Protein AF-A0A2E2TND0-F1 (afdb_monomer)

Radius of gyration: 64.37 Å; Cα contacts (8 Å, |Δi|>4): 98; chains: 1; bounding box: 121×44×186 Å

Secondary structure (DSSP, 8-state):
---SS----------------PPP-PPPP--------------S--SSHHHHHHHHHHHHHHHHHHHHHHHHHHHHHHHHHHHHHHHHHHHHHHHHHHHHHHHHHHHHHHHHHHHHHHHHHHHHHHHHHHHHHHHHHHHHHHHHHHHHHHHHHHHHHHHHHHHHHHHHHHHHHHHHHHHHHHHHHHH-TT---HHHHHHHHHHHHHHHHHHHHHHHHHHHHHHHHH--S-HHHHHHHHHHHHHHHHHHHHHHHHHHHHHHHHHHHHH----S--------------------------------

Nearest PDB structures (foldseek):
  8q72-assembly1_B  TM=3.247E-01  e=6.173E+00  Escherichia coli

Foldseek 3Di:
DPPDPDDDDDDDDDDDDDDDDDDDDDDDDDDDDDDDDDDDDDDDDPPPVVVVVVVVVVVVVVVVVCCVPVVVVVVVVVVVVVVVVVVVVVVVVVVVVVVVVVVVVVVVVVVVVVVVVVVVVVVVVVVVCVVVVVVVVVVVVVVVVLVVLVVLLVVVVVLLVVLVVLLVVLVVLLVVVVVVVVVCCVVPVPQDQVLLVVLSVLLVVLSVVLVVLSVVLVVLSVCLNPDPDDNVVSVVVSVVSSVSSVVSSVSSVVSNVVSVVSRVVSVPPPPPPDPDDDDDDPPPDDDDDDDDDPPPPDDDDDDD

pLDDT: mean 77.72, std 21.16, range [30.83, 98.62]

Mean predicted aligned error: 17.47 Å

Structure (mmCIF, N/CA/C/O backbone):
data_AF-A0A2E2TND0-F1
#
_entry.id   AF-A0A2E2TND0-F1
#
loop_
_atom_site.group_PDB
_atom_site.id
_atom_site.type_symbol
_atom_site.label_atom_id
_atom_site.label_alt_id
_atom_site.label_comp_id
_atom_site.label_asym_id
_atom_site.label_entity_id
_atom_site.label_seq_id
_atom_site.pdbx_PDB_ins_code
_atom_site.Cartn_x
_atom_site.Cartn_y
_atom_site.Cartn_z
_atom_site.occupancy
_atom_site.B_iso_or_equiv
_atom_site.auth_seq_id
_atom_site.auth_comp_id
_atom_site.auth_asym_id
_atom_site.auth_atom_id
_atom_site.pdbx_PDB_model_num
ATOM 1 N N . MET A 1 1 ? 6.166 17.138 -22.087 1.00 47.06 1 MET A N 1
ATOM 2 C CA . MET A 1 1 ? 6.611 17.988 -23.215 1.00 47.06 1 MET A CA 1
ATOM 3 C C . MET A 1 1 ? 8.136 18.110 -23.209 1.00 47.06 1 MET A C 1
ATOM 5 O O . MET A 1 1 ? 8.644 19.080 -22.670 1.00 47.06 1 MET A O 1
ATOM 9 N N . LEU A 1 2 ? 8.885 17.130 -23.740 1.00 47.75 2 LEU A N 1
ATOM 10 C CA . LEU A 1 2 ? 10.362 17.200 -23.699 1.00 47.75 2 LEU A CA 1
ATOM 11 C C . LEU A 1 2 ? 11.120 16.397 -24.777 1.00 47.75 2 LEU A C 1
ATOM 13 O O . LEU A 1 2 ? 12.314 16.191 -24.641 1.00 47.75 2 LEU A O 1
ATOM 17 N N . TYR A 1 3 ? 10.483 15.997 -25.886 1.00 46.59 3 TYR A N 1
ATOM 18 C CA . TYR A 1 3 ? 11.173 15.262 -26.966 1.00 46.59 3 TYR A CA 1
ATOM 19 C C . TYR A 1 3 ? 10.709 15.688 -28.366 1.00 46.59 3 TYR A C 1
ATOM 21 O O . TYR A 1 3 ? 10.159 14.898 -29.126 1.00 46.59 3 TYR A O 1
ATOM 29 N N . LYS A 1 4 ? 10.896 16.968 -28.715 1.00 47.31 4 LYS A N 1
ATOM 30 C CA . LYS A 1 4 ? 10.577 17.494 -30.062 1.00 47.31 4 LYS A CA 1
ATOM 31 C C . LYS A 1 4 ? 11.662 18.395 -30.680 1.00 47.31 4 LYS A C 1
ATOM 33 O O . LYS A 1 4 ? 11.361 19.187 -31.563 1.00 47.31 4 LYS A O 1
ATOM 38 N N . LYS A 1 5 ? 12.927 18.291 -30.248 1.00 49.16 5 LYS A N 1
ATOM 39 C CA . LYS A 1 5 ? 14.031 19.141 -30.754 1.00 49.16 5 LYS A CA 1
ATOM 40 C C . LYS A 1 5 ? 15.341 18.394 -31.062 1.00 49.16 5 LYS A C 1
ATOM 42 O O . LYS A 1 5 ? 16.411 18.908 -30.772 1.00 49.16 5 LYS A O 1
ATOM 47 N N . LEU A 1 6 ? 15.286 17.200 -31.657 1.00 43.56 6 LEU A N 1
ATOM 48 C CA . LEU A 1 6 ? 16.518 16.488 -32.044 1.00 43.56 6 LEU A CA 1
ATOM 49 C C . LEU A 1 6 ? 16.449 15.792 -33.411 1.00 43.56 6 LEU A C 1
ATOM 51 O O . LEU A 1 6 ? 16.960 14.693 -33.574 1.00 43.56 6 LEU A O 1
ATOM 55 N N . ILE A 1 7 ? 15.789 16.412 -34.393 1.00 47.88 7 ILE A N 1
ATOM 56 C CA . ILE A 1 7 ? 15.804 15.950 -35.790 1.00 47.88 7 ILE A CA 1
ATOM 57 C C . ILE A 1 7 ? 15.813 17.176 -36.703 1.00 47.88 7 ILE A C 1
ATOM 59 O O . ILE A 1 7 ? 14.809 17.494 -37.325 1.00 47.88 7 ILE A O 1
ATOM 63 N N . VAL A 1 8 ? 16.928 17.905 -36.743 1.00 43.00 8 VAL A N 1
ATOM 64 C CA . VAL A 1 8 ? 17.276 18.777 -37.874 1.00 43.00 8 VAL A CA 1
ATOM 65 C C . VAL A 1 8 ? 18.806 18.834 -37.961 1.00 43.00 8 VAL A C 1
ATOM 67 O O . VAL A 1 8 ? 19.462 19.094 -36.958 1.00 43.00 8 VAL A O 1
ATOM 70 N N . LEU A 1 9 ? 19.328 18.672 -39.182 1.00 37.41 9 LEU A N 1
ATOM 71 C CA . LEU A 1 9 ? 20.634 19.159 -39.660 1.00 37.41 9 LEU A CA 1
ATOM 72 C C . LEU A 1 9 ? 21.868 18.234 -39.563 1.00 37.41 9 LEU A C 1
ATOM 74 O O . LEU A 1 9 ? 22.892 18.581 -38.986 1.00 37.41 9 LEU A O 1
ATOM 78 N N . LEU A 1 10 ? 21.812 17.095 -40.263 1.00 40.03 10 LEU A N 1
ATOM 79 C CA . LEU A 1 10 ? 23.003 16.345 -40.697 1.00 40.03 10 LEU A CA 1
ATOM 80 C C . LEU A 1 10 ? 22.870 15.927 -42.176 1.00 40.03 10 LEU A C 1
ATOM 82 O O . LEU A 1 10 ? 22.803 14.749 -42.507 1.00 40.03 10 LEU A O 1
ATOM 86 N N . VAL A 1 11 ? 22.777 16.915 -43.075 1.00 42.94 11 VAL A N 1
ATOM 87 C CA . VAL A 1 11 ? 22.847 16.718 -44.537 1.00 42.94 11 VAL A CA 1
ATOM 88 C C . VAL A 1 11 ? 23.609 17.890 -45.158 1.00 42.94 11 VAL A C 1
ATOM 90 O O . VAL A 1 11 ? 23.028 18.925 -45.465 1.00 42.94 11 VAL A O 1
ATOM 93 N N . ALA A 1 12 ? 24.920 17.726 -45.319 1.00 40.56 12 ALA A N 1
ATOM 94 C CA . ALA A 1 12 ? 25.751 18.529 -46.216 1.00 40.56 12 ALA A CA 1
ATOM 95 C C . ALA A 1 12 ? 27.038 17.749 -46.541 1.00 40.56 12 ALA A C 1
ATOM 97 O O . ALA A 1 12 ? 28.107 18.036 -46.013 1.00 40.56 12 ALA A O 1
ATOM 98 N N . LEU A 1 13 ? 26.926 16.724 -47.390 1.00 39.91 13 LEU A N 1
ATOM 99 C CA . LEU A 1 13 ? 28.074 16.091 -48.044 1.00 39.91 13 LEU A CA 1
ATOM 100 C C . LEU A 1 13 ? 27.839 16.159 -49.556 1.00 39.91 13 LEU A C 1
ATOM 102 O O . LEU A 1 13 ? 27.332 15.223 -50.170 1.00 39.91 13 LEU A O 1
ATOM 106 N N . ALA A 1 14 ? 28.127 17.325 -50.132 1.00 41.03 14 ALA A N 1
ATOM 107 C CA . ALA A 1 14 ? 28.057 17.550 -51.566 1.00 41.03 14 ALA A CA 1
ATOM 108 C C . ALA A 1 14 ? 29.416 17.249 -52.211 1.00 41.03 14 ALA A C 1
ATOM 110 O O . ALA A 1 14 ? 30.435 17.852 -51.880 1.00 41.03 14 ALA A O 1
ATOM 111 N N . LEU A 1 15 ? 29.369 16.289 -53.133 1.00 46.50 15 LEU A N 1
ATOM 112 C CA . LEU A 1 15 ? 30.329 15.988 -54.188 1.00 46.50 15 LEU A CA 1
ATOM 113 C C . LEU A 1 15 ? 30.961 17.236 -54.829 1.00 46.50 15 LEU A C 1
ATOM 115 O O . LEU A 1 15 ? 30.241 18.069 -55.373 1.00 46.50 15 LEU A O 1
ATOM 119 N N . ALA A 1 16 ? 32.296 17.283 -54.892 1.00 36.47 16 ALA A N 1
ATOM 120 C CA . ALA A 1 16 ? 33.028 18.114 -55.851 1.00 36.47 16 ALA A CA 1
ATOM 121 C C . ALA A 1 16 ? 34.456 17.587 -56.105 1.00 36.47 16 ALA A C 1
ATOM 123 O O . ALA A 1 16 ? 35.400 17.970 -55.424 1.00 36.47 16 ALA A O 1
ATOM 124 N N . LEU A 1 17 ? 34.610 16.731 -57.117 1.00 40.91 17 LEU A N 1
ATOM 125 C CA . LEU A 1 17 ? 35.814 16.581 -57.954 1.00 40.91 17 LEU A CA 1
ATOM 126 C C . LEU A 1 17 ? 35.297 16.246 -59.366 1.00 40.91 17 LEU A C 1
ATOM 128 O O . LEU A 1 17 ? 34.382 15.422 -59.459 1.00 40.91 17 LEU A O 1
ATOM 132 N N . PRO A 1 18 ? 35.796 16.878 -60.449 1.00 46.75 18 PRO A N 1
ATOM 133 C CA . PRO A 1 18 ? 37.126 16.536 -60.968 1.00 46.75 18 PRO A CA 1
ATOM 134 C C . PRO A 1 18 ? 37.896 17.709 -61.618 1.00 46.75 18 PRO A C 1
ATOM 136 O O . PRO A 1 18 ? 37.318 18.689 -62.074 1.00 46.75 18 PRO A O 1
ATOM 139 N N . GLY A 1 19 ? 39.218 17.575 -61.740 1.00 40.38 19 GLY A N 1
ATOM 140 C CA . GLY A 1 19 ? 40.029 18.511 -62.523 1.00 40.38 19 GLY A CA 1
ATOM 141 C C . GLY A 1 19 ? 41.516 18.198 -62.446 1.00 40.38 19 GLY A C 1
ATOM 142 O O . GLY A 1 19 ? 42.234 18.803 -61.661 1.00 40.38 19 GLY A O 1
ATOM 143 N N . GLY A 1 20 ? 41.972 17.228 -63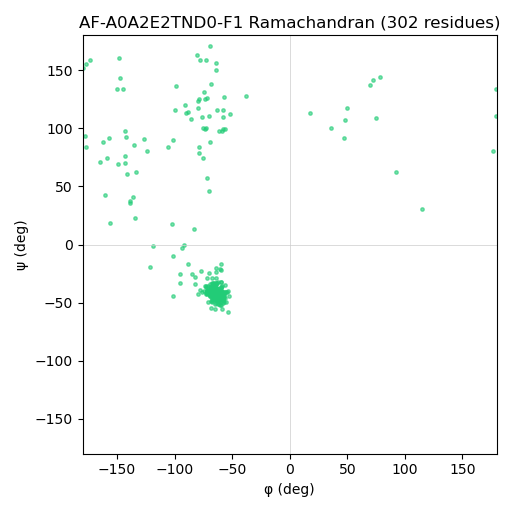.240 1.00 39.62 20 GLY A N 1
ATOM 144 C CA . GLY A 1 20 ? 43.395 17.011 -63.485 1.00 39.62 20 GLY A CA 1
ATOM 145 C C . GLY A 1 20 ? 43.904 18.004 -64.529 1.00 39.62 20 GLY A C 1
ATOM 146 O O . GLY A 1 20 ? 43.368 18.051 -65.634 1.00 39.62 20 GLY A O 1
ATOM 147 N N . ALA A 1 21 ? 44.931 18.776 -64.182 1.00 45.03 21 ALA A N 1
ATOM 148 C CA . ALA A 1 21 ? 45.724 19.556 -65.122 1.00 45.03 21 ALA A CA 1
ATOM 149 C C . ALA A 1 21 ? 47.022 18.787 -65.409 1.00 45.03 21 ALA A C 1
ATOM 151 O O . ALA A 1 21 ? 47.821 18.541 -64.508 1.00 45.03 21 ALA A O 1
ATOM 152 N N . PHE A 1 22 ? 47.184 18.370 -66.663 1.00 43.09 22 PHE A N 1
ATOM 153 C CA . PHE A 1 22 ? 48.436 17.876 -67.227 1.00 43.09 22 PHE A CA 1
ATOM 154 C C . PHE A 1 22 ? 49.289 19.103 -67.562 1.00 43.09 22 PHE A C 1
ATOM 156 O O . PHE A 1 22 ? 48.861 19.935 -68.361 1.00 43.09 22 PHE A O 1
ATOM 163 N N . ALA A 1 23 ? 50.448 19.231 -66.920 1.00 48.81 23 ALA A N 1
ATOM 164 C CA . ALA A 1 23 ? 51.444 20.245 -67.231 1.00 48.81 23 ALA A CA 1
ATOM 165 C C . ALA A 1 23 ? 52.539 19.637 -68.116 1.00 48.81 23 ALA A C 1
ATOM 167 O O . ALA A 1 23 ? 52.983 18.508 -67.914 1.00 48.81 23 ALA A O 1
ATOM 168 N N . GLU A 1 24 ? 52.880 20.426 -69.119 1.00 40.09 24 GLU A N 1
ATOM 169 C CA . GLU A 1 24 ? 53.790 20.249 -70.242 1.00 40.09 24 GLU A CA 1
ATOM 170 C C . GLU A 1 24 ? 55.251 20.334 -69.753 1.00 40.09 24 GLU A C 1
ATOM 172 O O . GLU A 1 24 ? 55.616 21.285 -69.065 1.00 40.09 24 GLU A O 1
ATOM 177 N N . GLU A 1 25 ? 56.076 19.318 -70.042 1.00 42.12 25 GLU A N 1
ATOM 178 C CA . GLU A 1 25 ? 57.526 19.346 -69.792 1.00 42.12 25 GLU A CA 1
ATOM 179 C C . GLU A 1 25 ? 58.245 19.937 -71.012 1.00 42.12 25 GLU A C 1
ATOM 181 O O . GLU A 1 25 ? 58.247 19.352 -72.099 1.00 42.12 25 GLU A O 1
ATOM 186 N N . ASP A 1 26 ? 58.850 21.106 -70.797 1.00 38.09 26 ASP A N 1
ATOM 187 C CA . ASP A 1 26 ? 59.661 21.858 -71.749 1.00 38.09 26 ASP A CA 1
ATOM 188 C C . ASP A 1 26 ? 60.992 21.166 -72.080 1.00 38.09 26 ASP A C 1
ATOM 190 O O . ASP A 1 26 ? 61.712 20.643 -71.224 1.00 38.09 26 ASP A O 1
ATOM 194 N N . GLY A 1 27 ? 61.318 21.219 -73.371 1.00 41.03 27 GLY A N 1
ATOM 195 C CA . GLY A 1 27 ? 62.532 20.696 -73.977 1.00 41.03 27 GLY A CA 1
ATOM 196 C C . GLY A 1 27 ? 63.775 21.569 -73.778 1.00 41.03 27 GLY A C 1
ATOM 197 O O . GLY A 1 27 ? 63.734 22.764 -73.506 1.00 41.03 27 GLY A O 1
ATOM 198 N N . THR A 1 28 ? 64.901 20.887 -73.939 1.00 34.53 28 THR A N 1
ATOM 199 C CA . THR A 1 28 ? 66.273 21.207 -73.548 1.00 34.53 28 THR A CA 1
ATOM 200 C C . THR A 1 28 ? 66.979 22.299 -74.370 1.00 34.53 28 THR A C 1
ATOM 202 O O . THR A 1 28 ? 66.664 22.598 -75.517 1.00 34.53 28 THR A O 1
ATOM 205 N N . THR A 1 29 ? 67.999 22.837 -73.709 1.00 31.89 29 THR A N 1
ATOM 206 C CA . THR A 1 29 ? 69.019 23.840 -74.020 1.00 31.89 29 THR A CA 1
ATOM 207 C C . THR A 1 29 ? 70.090 23.448 -75.062 1.00 31.89 29 THR A C 1
ATOM 209 O O . THR A 1 29 ? 70.309 22.273 -75.348 1.00 31.89 29 THR A O 1
ATOM 212 N N . THR A 1 30 ? 70.877 24.470 -75.459 1.00 31.52 30 THR A N 1
ATOM 213 C CA . THR A 1 30 ? 72.254 24.443 -76.029 1.00 31.52 30 THR A CA 1
ATOM 214 C C . THR A 1 30 ? 72.368 24.072 -77.522 1.00 31.52 30 THR A C 1
ATOM 216 O O . THR A 1 30 ? 71.640 23.220 -78.002 1.00 31.52 30 THR A O 1
ATOM 219 N N . ASN A 1 31 ? 73.263 24.600 -78.361 1.00 30.83 31 ASN A N 1
ATOM 220 C CA . ASN A 1 31 ? 74.274 25.661 -78.327 1.00 30.83 31 ASN A CA 1
ATOM 221 C C . ASN A 1 31 ? 74.872 25.726 -79.758 1.00 30.83 31 ASN A C 1
ATOM 223 O O . ASN A 1 31 ? 74.933 24.685 -80.407 1.00 30.83 31 ASN A O 1
ATOM 227 N N . THR A 1 32 ? 75.425 26.887 -80.149 1.00 31.17 32 THR A N 1
ATOM 228 C CA . THR A 1 32 ? 76.729 27.012 -80.862 1.00 31.17 32 THR A CA 1
ATOM 229 C C . THR A 1 32 ? 76.805 26.574 -82.348 1.00 31.17 32 THR A C 1
ATOM 231 O O . THR A 1 32 ? 76.266 25.547 -82.722 1.00 31.17 32 THR A O 1
ATOM 234 N N . THR A 1 33 ? 77.509 27.203 -83.301 1.00 31.17 33 THR A N 1
ATOM 235 C CA . THR A 1 33 ? 78.288 28.448 -83.443 1.00 31.17 33 THR A CA 1
ATOM 236 C C . THR A 1 33 ? 78.805 28.485 -84.904 1.00 31.17 33 THR A C 1
ATOM 238 O O . THR A 1 33 ? 79.004 27.437 -85.510 1.00 31.17 33 THR A O 1
ATOM 241 N N . GLU A 1 34 ? 79.011 29.702 -85.417 1.00 33.44 34 GLU A N 1
ATOM 242 C CA . GLU A 1 34 ? 80.022 30.148 -86.402 1.00 33.44 34 GLU A CA 1
ATOM 243 C C . GLU A 1 34 ? 80.054 29.776 -87.902 1.00 33.44 34 GLU A C 1
ATOM 245 O O . GLU A 1 34 ? 79.953 28.643 -88.358 1.00 33.44 34 GLU A O 1
ATOM 250 N N . ASP A 1 35 ? 80.354 30.868 -88.614 1.00 37.53 35 ASP A N 1
ATOM 251 C CA . ASP A 1 35 ? 81.391 31.097 -89.620 1.00 37.53 35 ASP A CA 1
ATOM 252 C C . ASP A 1 35 ? 81.305 30.555 -91.048 1.00 37.53 35 ASP A C 1
ATOM 254 O O . ASP A 1 35 ? 81.585 29.413 -91.398 1.00 37.53 35 ASP A O 1
ATOM 258 N N . LYS A 1 36 ? 81.090 31.552 -91.913 1.00 39.38 36 LYS A N 1
ATOM 259 C CA . LYS A 1 36 ? 81.529 31.649 -93.299 1.00 39.38 36 LYS A CA 1
ATOM 260 C C . LYS A 1 36 ? 83.044 31.888 -93.365 1.00 39.38 36 LYS A C 1
ATOM 262 O O . LYS A 1 36 ? 83.492 32.935 -92.904 1.00 39.38 36 LYS A O 1
ATOM 267 N N . LYS A 1 37 ? 83.775 31.050 -94.105 1.00 38.88 37 LYS A N 1
ATOM 268 C CA . LYS A 1 37 ? 84.982 31.437 -94.864 1.00 38.88 37 LYS A CA 1
ATOM 269 C C . LYS A 1 37 ? 85.127 30.610 -96.154 1.00 38.88 37 LYS A C 1
ATOM 271 O O . LYS A 1 37 ? 84.779 29.437 -96.160 1.00 38.88 37 LYS A O 1
ATOM 276 N N . GLU A 1 38 ? 85.608 31.303 -97.197 1.00 38.59 38 GLU A N 1
ATOM 277 C CA . GLU A 1 38 ? 86.475 30.875 -98.328 1.00 38.59 38 GLU A CA 1
ATOM 278 C C . GLU A 1 38 ? 86.097 29.599 -99.135 1.00 38.59 38 GLU A C 1
ATOM 280 O O . GLU A 1 38 ? 86.016 28.512 -98.584 1.00 38.59 38 GLU A O 1
ATOM 285 N N . VAL A 1 39 ? 85.790 29.590 -100.453 1.00 37.41 39 VAL A N 1
ATOM 286 C CA . VAL A 1 39 ? 86.416 30.215 -101.661 1.00 37.41 39 VAL A CA 1
ATOM 287 C C . VAL A 1 39 ? 87.931 29.946 -101.659 1.00 37.41 39 VAL A C 1
ATOM 289 O O . VAL A 1 39 ? 88.611 30.505 -100.825 1.00 37.41 39 VAL A O 1
ATOM 292 N N . GLU A 1 40 ? 88.590 29.101 -102.459 1.00 35.47 40 GLU A N 1
ATOM 293 C CA . GLU A 1 40 ? 88.517 28.794 -103.891 1.00 35.47 40 GLU A CA 1
ATOM 294 C C . GLU A 1 40 ? 89.587 27.705 -104.177 1.00 35.47 40 GLU A C 1
ATOM 296 O O . GLU A 1 40 ? 90.719 27.866 -103.735 1.00 35.47 40 GLU A O 1
ATOM 301 N N . HIS A 1 41 ? 89.281 26.624 -104.912 1.00 36.19 41 HIS A N 1
ATOM 302 C CA . HIS A 1 41 ? 90.159 26.065 -105.967 1.00 36.19 41 HIS A CA 1
ATOM 303 C C . HIS A 1 41 ? 89.499 24.864 -106.675 1.00 36.19 41 HIS A C 1
ATOM 305 O O . HIS A 1 41 ? 89.717 23.689 -106.379 1.00 36.19 41 HIS A O 1
ATOM 311 N N . ARG A 1 42 ? 88.671 25.206 -107.665 1.00 36.41 42 ARG A N 1
ATOM 312 C CA . ARG A 1 42 ? 88.460 24.454 -108.914 1.00 36.41 42 ARG A CA 1
ATOM 313 C C . ARG A 1 42 ? 89.798 24.458 -109.693 1.00 36.41 42 ARG A C 1
ATOM 315 O O . ARG A 1 42 ? 90.588 25.378 -109.523 1.00 36.41 42 ARG A O 1
ATOM 322 N N . ASP A 1 43 ? 90.205 23.492 -110.509 1.00 43.84 43 ASP A N 1
ATOM 323 C CA . ASP A 1 43 ? 89.504 22.765 -111.564 1.00 43.84 43 ASP A CA 1
ATOM 324 C C . ASP A 1 43 ? 90.422 21.632 -112.085 1.00 43.84 43 ASP A C 1
ATOM 326 O O . ASP A 1 43 ? 91.643 21.761 -112.009 1.00 43.84 43 ASP A O 1
ATOM 330 N N . LYS A 1 44 ? 89.830 20.600 -112.722 1.00 43.00 44 LYS A N 1
ATOM 331 C CA . LYS A 1 44 ? 90.443 19.527 -113.570 1.00 43.00 44 LYS A CA 1
ATOM 332 C C . LYS A 1 44 ? 90.392 18.059 -113.086 1.00 43.00 44 LYS A C 1
ATOM 334 O O . LYS A 1 44 ? 91.224 17.258 -113.499 1.00 43.00 44 LYS A O 1
ATOM 339 N N . LYS A 1 45 ? 89.366 17.632 -112.335 1.00 45.09 4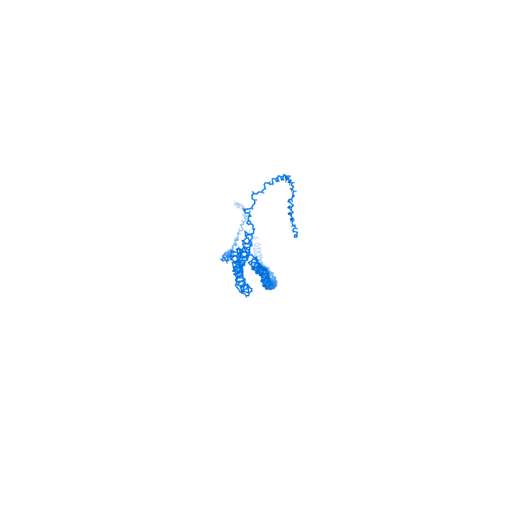5 LYS A N 1
ATOM 340 C CA . LYS A 1 45 ? 89.032 16.186 -112.169 1.00 45.09 45 LYS A CA 1
ATOM 341 C C . LYS A 1 45 ? 87.521 15.878 -112.216 1.00 45.09 45 LYS A C 1
ATOM 343 O O . LYS A 1 45 ? 87.020 15.011 -111.513 1.00 45.09 45 LYS A O 1
ATOM 348 N N . LEU A 1 46 ? 86.777 16.602 -113.056 1.00 45.78 46 LEU A N 1
ATOM 349 C CA . LEU A 1 46 ? 85.308 16.693 -112.995 1.00 45.78 46 LEU A CA 1
ATOM 350 C C . LEU A 1 46 ? 84.532 15.847 -114.029 1.00 45.78 46 LEU A C 1
ATOM 352 O O . LEU A 1 46 ? 83.360 16.123 -114.254 1.00 45.78 46 LEU A O 1
ATOM 356 N N . LYS A 1 47 ? 85.138 14.833 -114.667 1.00 48.97 47 LYS A N 1
ATOM 357 C CA . LYS A 1 47 ? 84.417 13.994 -115.656 1.00 48.97 47 LYS A CA 1
ATOM 358 C C . LYS A 1 47 ? 84.349 12.491 -115.351 1.00 48.97 47 LYS A C 1
ATOM 360 O O . LYS A 1 47 ? 83.381 11.872 -115.769 1.00 48.97 47 LYS A O 1
ATOM 365 N N . ASP A 1 48 ? 85.223 11.951 -114.496 1.00 46.91 48 ASP A N 1
ATOM 366 C CA . ASP A 1 48 ? 85.174 10.520 -114.119 1.00 46.91 48 ASP A CA 1
ATOM 367 C C . ASP A 1 48 ? 84.535 10.247 -112.738 1.00 46.91 48 ASP A C 1
ATOM 369 O O . ASP A 1 48 ? 84.207 9.109 -112.414 1.00 46.91 48 ASP A O 1
ATOM 373 N N . VAL A 1 49 ? 84.270 11.286 -111.932 1.00 48.81 49 VAL A N 1
ATOM 374 C CA . VAL A 1 49 ? 83.563 11.177 -110.632 1.00 48.81 49 VAL A CA 1
ATOM 375 C C . VAL A 1 49 ? 82.031 11.208 -110.802 1.00 48.81 49 VAL A C 1
ATOM 377 O O . VAL A 1 49 ? 81.304 10.590 -110.029 1.00 48.81 49 VAL A O 1
ATOM 380 N N . GLN A 1 50 ? 81.526 11.823 -111.880 1.00 49.16 50 GLN A N 1
ATOM 381 C CA . GLN A 1 50 ? 80.085 11.979 -112.130 1.00 49.16 50 GLN A CA 1
ATOM 382 C C . GLN A 1 50 ? 79.366 10.663 -112.485 1.00 49.16 50 GLN A C 1
ATOM 384 O O . GLN A 1 50 ? 78.168 10.537 -112.235 1.00 49.16 50 GLN A O 1
ATOM 389 N N . LEU A 1 51 ? 80.076 9.657 -113.013 1.00 52.56 51 LEU A N 1
ATOM 390 C CA . LEU A 1 51 ? 79.477 8.352 -113.326 1.00 52.56 51 LEU A CA 1
ATOM 391 C C . LEU A 1 51 ? 79.386 7.431 -112.092 1.00 52.56 51 LEU A C 1
ATOM 393 O O . LEU A 1 51 ? 78.418 6.684 -111.948 1.00 52.56 51 LEU A O 1
ATOM 397 N N . ILE A 1 52 ? 80.358 7.525 -111.175 1.00 54.19 52 ILE A N 1
ATOM 398 C CA . ILE A 1 52 ? 80.356 6.791 -109.897 1.00 54.19 52 ILE A CA 1
ATOM 399 C C . ILE A 1 52 ? 79.309 7.385 -108.941 1.00 54.19 52 ILE A C 1
ATOM 401 O O . ILE A 1 52 ? 78.622 6.641 -108.237 1.00 54.19 52 ILE A O 1
ATOM 405 N N . ASP A 1 53 ? 79.119 8.706 -108.960 1.00 54.44 53 ASP A N 1
ATOM 406 C CA . ASP A 1 53 ? 78.113 9.375 -108.132 1.00 54.44 53 ASP A CA 1
ATOM 407 C C . ASP A 1 53 ? 76.679 9.102 -108.597 1.00 54.44 53 ASP A C 1
ATOM 409 O O . ASP A 1 53 ? 75.809 8.888 -107.760 1.00 54.44 53 ASP A O 1
ATOM 413 N N . ALA A 1 54 ? 76.408 8.983 -109.901 1.00 56.62 54 ALA A N 1
ATOM 414 C CA . ALA A 1 54 ? 75.069 8.631 -110.387 1.00 56.62 54 ALA A CA 1
ATOM 415 C C . ALA A 1 54 ? 74.633 7.208 -109.971 1.00 56.62 54 ALA A C 1
ATOM 417 O O . ALA A 1 54 ? 73.475 6.990 -109.606 1.00 56.62 54 ALA A O 1
ATOM 418 N N . GLN A 1 55 ? 75.556 6.237 -109.961 1.00 60.47 55 GLN A N 1
ATOM 419 C CA . GLN A 1 55 ? 75.276 4.874 -109.483 1.00 60.47 55 GLN A CA 1
ATOM 420 C C . GLN A 1 55 ? 75.135 4.806 -107.954 1.00 60.47 55 GLN A C 1
ATOM 422 O O . GLN A 1 55 ? 74.267 4.092 -107.443 1.00 60.47 55 GLN A O 1
ATOM 427 N N . LYS A 1 56 ? 75.923 5.592 -107.208 1.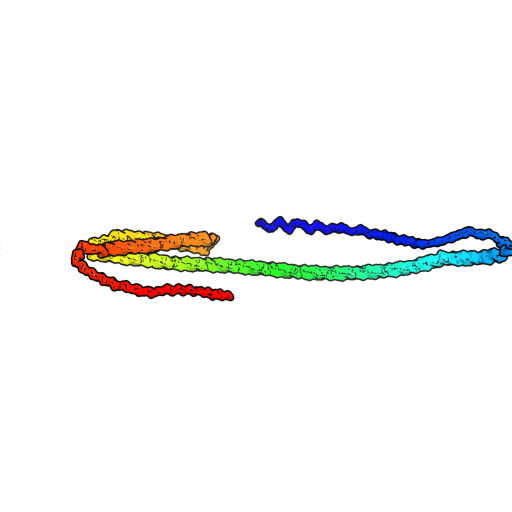00 62.00 56 LYS A N 1
ATOM 428 C CA . LYS A 1 56 ? 75.757 5.742 -105.753 1.00 62.00 56 LYS A CA 1
ATOM 429 C C . LYS A 1 56 ? 74.446 6.439 -105.390 1.00 62.00 56 LYS A C 1
ATOM 431 O O . LYS A 1 56 ? 73.768 5.991 -104.476 1.00 62.00 56 LYS A O 1
ATOM 436 N N . ILE A 1 57 ? 74.037 7.471 -106.125 1.00 61.44 57 ILE A N 1
ATOM 437 C CA . ILE A 1 57 ? 72.770 8.180 -105.890 1.00 61.44 57 ILE A CA 1
ATOM 438 C C . ILE A 1 57 ? 71.578 7.262 -106.172 1.00 61.44 57 ILE A C 1
ATOM 440 O O . ILE A 1 57 ? 70.637 7.243 -105.386 1.00 61.44 57 ILE A O 1
ATOM 444 N N . LYS A 1 58 ? 71.629 6.441 -107.229 1.00 65.50 58 LYS A N 1
ATOM 445 C CA . LYS A 1 58 ? 70.545 5.500 -107.545 1.00 65.50 58 LYS A CA 1
ATOM 446 C C . LYS A 1 58 ? 70.437 4.363 -106.521 1.00 65.50 58 LYS A C 1
ATOM 448 O O . LYS A 1 58 ? 69.351 4.085 -106.033 1.00 65.50 58 LYS A O 1
ATOM 453 N N . THR A 1 59 ? 71.564 3.785 -106.098 1.00 68.75 59 THR A N 1
ATOM 454 C CA . THR A 1 59 ? 71.583 2.769 -105.025 1.00 68.75 59 THR A CA 1
ATOM 455 C C . THR A 1 59 ? 71.214 3.341 -103.652 1.00 68.75 59 THR A C 1
ATOM 457 O O . THR A 1 59 ? 70.638 2.630 -102.832 1.00 68.75 59 THR A O 1
ATOM 460 N N . LEU A 1 60 ? 71.479 4.626 -103.395 1.00 65.56 60 LEU A N 1
ATOM 461 C CA . LEU A 1 60 ? 70.985 5.340 -102.214 1.00 65.56 60 LEU A CA 1
ATOM 462 C C . LEU A 1 60 ? 69.490 5.662 -102.307 1.00 65.56 60 LEU A C 1
ATOM 464 O O . LEU A 1 60 ? 68.819 5.586 -101.285 1.00 65.56 60 LEU A O 1
ATOM 468 N N . GLN A 1 61 ? 68.959 5.972 -103.492 1.00 66.38 61 GLN A N 1
ATOM 469 C CA . GLN A 1 61 ? 67.525 6.186 -103.714 1.00 66.38 61 GLN A CA 1
ATOM 470 C C . GLN A 1 61 ? 66.721 4.891 -103.596 1.00 66.38 61 GLN A C 1
ATOM 472 O O . GLN A 1 61 ? 65.652 4.912 -102.994 1.00 66.38 61 GLN A O 1
ATOM 477 N N . ASP A 1 62 ? 67.239 3.770 -104.098 1.00 69.94 62 ASP A N 1
ATOM 478 C CA . ASP A 1 62 ? 66.594 2.461 -103.956 1.00 69.94 62 ASP A CA 1
ATOM 479 C C . ASP A 1 62 ? 66.677 1.971 -102.503 1.00 69.94 62 ASP A C 1
ATOM 481 O O . ASP A 1 62 ? 65.667 1.563 -101.939 1.00 69.94 62 ASP A O 1
ATOM 485 N N . ARG A 1 63 ? 67.819 2.155 -101.820 1.00 67.44 63 ARG A N 1
ATOM 486 C CA . ARG A 1 63 ? 67.914 1.928 -100.364 1.00 67.44 63 ARG A CA 1
ATOM 487 C C . ARG A 1 63 ? 67.036 2.878 -99.557 1.00 67.44 63 ARG A C 1
ATOM 489 O O . ARG A 1 63 ? 66.542 2.473 -98.511 1.00 67.44 63 ARG A O 1
ATOM 496 N N . GLN A 1 64 ? 66.845 4.122 -99.997 1.00 67.25 64 GLN A N 1
ATOM 497 C CA . GLN A 1 64 ? 65.907 5.047 -99.363 1.00 67.25 64 GLN A CA 1
ATOM 498 C C . GLN A 1 64 ? 64.469 4.608 -99.595 1.00 67.25 64 GLN A C 1
ATOM 500 O O . GLN A 1 64 ? 63.709 4.640 -98.643 1.00 67.25 64 GLN A O 1
ATOM 505 N N . LYS A 1 65 ? 64.088 4.182 -100.804 1.00 67.00 65 LYS A N 1
ATOM 506 C CA . LYS A 1 65 ? 62.735 3.693 -101.099 1.00 67.00 65 LYS A CA 1
ATOM 507 C C . LYS A 1 65 ? 62.416 2.404 -100.356 1.00 67.00 65 LYS A C 1
ATOM 509 O O . LYS A 1 65 ? 61.360 2.352 -99.739 1.00 67.00 65 LYS A O 1
ATOM 514 N N . ASP A 1 66 ? 63.334 1.441 -100.317 1.00 66.81 66 ASP A N 1
ATOM 515 C CA . ASP A 1 66 ? 63.177 0.239 -99.496 1.00 66.81 66 ASP A CA 1
ATOM 516 C C . ASP A 1 66 ? 63.123 0.613 -98.016 1.00 66.81 66 ASP A C 1
ATOM 518 O O . ASP A 1 66 ? 62.175 0.250 -97.335 1.00 66.81 66 ASP A O 1
ATOM 522 N N . ALA A 1 67 ? 64.035 1.450 -97.511 1.00 64.56 67 ALA A N 1
ATOM 523 C CA . ALA A 1 67 ? 63.971 1.909 -96.122 1.00 64.56 67 ALA A CA 1
ATOM 524 C C . ALA A 1 67 ? 62.724 2.760 -95.806 1.00 64.56 67 ALA A C 1
ATOM 526 O O . ALA A 1 67 ? 62.335 2.842 -94.644 1.00 64.56 67 ALA A O 1
ATOM 527 N N . LEU A 1 68 ? 62.106 3.403 -96.799 1.00 63.16 68 LEU A N 1
ATOM 528 C CA . LEU A 1 68 ? 60.867 4.176 -96.672 1.00 63.16 68 LEU A CA 1
ATOM 529 C C . LEU A 1 68 ? 59.614 3.316 -96.871 1.00 63.16 68 LEU A C 1
ATOM 531 O O . LEU A 1 68 ? 58.541 3.761 -96.484 1.00 63.16 68 LEU A O 1
ATOM 535 N N . GLN A 1 69 ? 59.712 2.115 -97.442 1.00 67.88 69 GLN A N 1
ATOM 536 C CA . GLN A 1 69 ? 58.579 1.196 -97.599 1.00 67.88 69 GLN A CA 1
ATOM 537 C C . GLN A 1 69 ? 58.581 0.085 -96.548 1.00 67.88 69 GLN A C 1
ATOM 539 O O . GLN A 1 69 ? 57.547 -0.151 -95.926 1.00 67.88 69 GLN A O 1
ATOM 544 N N . THR A 1 70 ? 59.728 -0.536 -96.274 1.00 71.88 70 THR A N 1
ATOM 545 C CA . THR A 1 70 ? 59.832 -1.669 -95.345 1.00 71.88 70 THR A CA 1
ATOM 546 C C . THR A 1 70 ? 59.842 -1.221 -93.886 1.00 71.88 70 THR A C 1
ATOM 548 O O . THR A 1 70 ? 59.096 -1.771 -93.080 1.00 71.88 70 THR A O 1
ATOM 551 N N . LYS A 1 71 ? 60.567 -0.147 -93.530 1.00 74.12 71 LYS A N 1
ATOM 552 C CA . LYS A 1 71 ? 60.604 0.331 -92.131 1.00 74.12 71 LYS A CA 1
ATOM 553 C C . LYS A 1 71 ? 59.241 0.804 -91.612 1.00 74.12 71 LYS A C 1
ATOM 555 O O . LYS A 1 71 ? 58.963 0.585 -90.435 1.00 74.12 71 LYS A O 1
ATOM 560 N N . PRO A 1 72 ? 58.375 1.465 -92.407 1.00 78.44 72 PRO A N 1
ATOM 561 C CA . PRO A 1 72 ? 57.030 1.794 -91.941 1.00 78.44 72 PRO A CA 1
ATOM 562 C C . PRO A 1 72 ? 56.103 0.585 -91.833 1.00 78.44 72 PRO A C 1
ATOM 564 O O . PRO A 1 72 ? 55.209 0.616 -90.992 1.00 78.44 72 PRO A O 1
ATOM 567 N N . GLN A 1 73 ? 56.295 -0.458 -92.648 1.00 78.88 73 GLN A N 1
ATOM 568 C CA . GLN A 1 73 ? 55.524 -1.701 -92.540 1.00 78.88 73 GLN A CA 1
ATOM 569 C C . GLN A 1 73 ? 55.921 -2.488 -91.288 1.00 78.88 73 GLN A C 1
ATOM 571 O O . GLN A 1 73 ? 55.058 -2.760 -90.462 1.00 78.88 73 GLN A O 1
ATOM 576 N N . GLU A 1 74 ? 57.217 -2.706 -91.055 1.00 80.38 74 GLU A N 1
ATOM 577 C CA . GLU A 1 74 ? 57.715 -3.380 -89.847 1.00 80.38 74 GLU A CA 1
ATOM 578 C C . GLU A 1 74 ? 57.291 -2.648 -88.564 1.00 80.38 74 GLU A C 1
ATOM 580 O O . GLU A 1 74 ? 56.822 -3.270 -87.614 1.00 80.38 74 GLU A O 1
ATOM 585 N N . LYS A 1 75 ? 57.352 -1.307 -88.555 1.00 82.19 75 LYS A N 1
ATOM 586 C CA . LYS A 1 75 ? 56.862 -0.502 -87.424 1.00 82.19 75 LYS A CA 1
ATOM 587 C C . LYS A 1 75 ? 55.352 -0.602 -87.223 1.00 82.19 75 LYS A C 1
ATOM 589 O O . LYS A 1 75 ? 54.895 -0.493 -86.089 1.00 82.19 75 LYS A O 1
ATOM 594 N N . ARG A 1 76 ? 54.565 -0.766 -88.292 1.00 80.81 76 ARG A N 1
ATOM 595 C CA . ARG A 1 76 ? 53.111 -0.974 -88.192 1.00 80.81 76 ARG A CA 1
ATOM 596 C C . ARG A 1 76 ? 52.793 -2.357 -87.646 1.00 80.81 76 ARG A C 1
ATOM 598 O O . ARG A 1 76 ? 51.913 -2.455 -86.802 1.00 80.81 76 ARG A O 1
ATOM 605 N N . ASP A 1 77 ? 53.524 -3.381 -88.065 1.00 86.56 77 ASP A N 1
ATOM 606 C CA . ASP A 1 77 ? 53.323 -4.751 -87.591 1.00 86.56 77 ASP A CA 1
ATOM 607 C C . ASP A 1 77 ? 53.753 -4.903 -86.128 1.00 86.56 77 ASP A C 1
ATOM 609 O O . ASP A 1 77 ? 53.014 -5.464 -85.321 1.00 86.56 77 ASP A O 1
ATOM 613 N N . GLU A 1 78 ? 54.884 -4.309 -85.740 1.00 85.88 78 GLU A N 1
ATOM 614 C CA . GLU A 1 78 ? 55.321 -4.243 -84.342 1.00 85.88 78 GLU A CA 1
ATOM 615 C C . GLU A 1 78 ? 54.328 -3.448 -83.479 1.00 85.88 78 GLU A C 1
ATOM 617 O O . GLU A 1 78 ? 53.972 -3.864 -82.374 1.00 85.88 78 GLU A O 1
ATOM 622 N N . PHE A 1 79 ? 53.818 -2.325 -83.996 1.00 87.88 79 PHE A N 1
ATOM 623 C CA . PHE A 1 79 ? 52.799 -1.534 -83.312 1.00 87.88 79 PHE A CA 1
ATOM 624 C C . PHE A 1 79 ? 51.475 -2.292 -83.169 1.00 87.88 79 PHE A C 1
ATOM 626 O O . PHE A 1 79 ? 50.884 -2.269 -82.091 1.00 87.88 79 PHE A O 1
ATOM 633 N N . ASN A 1 80 ? 51.022 -2.987 -84.213 1.00 89.31 80 ASN A N 1
ATOM 634 C CA . ASN A 1 80 ? 49.804 -3.795 -84.188 1.00 89.31 80 ASN A CA 1
ATOM 635 C C . ASN A 1 80 ? 49.940 -4.956 -83.206 1.00 89.31 80 ASN A C 1
ATOM 637 O O . ASN A 1 80 ? 49.053 -5.145 -82.378 1.00 89.31 80 ASN A O 1
ATOM 641 N N . LYS A 1 81 ? 51.080 -5.654 -83.209 1.00 91.62 81 LYS A N 1
ATOM 642 C CA . LYS A 1 81 ? 51.378 -6.710 -82.238 1.00 91.62 81 LYS A CA 1
ATOM 643 C C . LYS A 1 81 ? 51.360 -6.174 -80.804 1.00 91.62 81 LYS A C 1
ATOM 645 O O . LYS A 1 81 ? 50.703 -6.742 -79.937 1.00 91.62 81 LYS A O 1
ATOM 650 N N . LYS A 1 82 ? 51.986 -5.019 -80.560 1.00 89.62 82 LYS A N 1
ATOM 651 C CA . LYS A 1 82 ? 51.959 -4.344 -79.251 1.00 89.62 82 LYS A CA 1
ATOM 652 C C . LYS A 1 82 ? 50.553 -3.885 -78.856 1.00 89.62 82 LYS A C 1
ATOM 654 O O . LYS A 1 82 ? 50.217 -3.867 -77.673 1.00 89.62 82 LYS A O 1
ATOM 659 N N . LEU A 1 83 ? 49.730 -3.480 -79.822 1.00 91.38 83 LEU A N 1
ATOM 660 C CA . LEU A 1 83 ? 48.341 -3.094 -79.591 1.00 91.38 83 LEU A CA 1
ATOM 661 C C . LEU A 1 83 ? 47.476 -4.313 -79.249 1.00 91.38 83 LEU A C 1
ATOM 663 O O . LEU A 1 83 ? 46.641 -4.215 -78.354 1.00 91.38 83 LEU A O 1
ATOM 667 N N . GLU A 1 84 ? 47.679 -5.447 -79.918 1.00 91.62 84 GLU A N 1
ATOM 668 C CA . GLU A 1 84 ? 47.002 -6.714 -79.622 1.00 91.62 84 GLU A CA 1
ATOM 669 C C . GLU A 1 84 ? 47.393 -7.259 -78.249 1.00 91.62 84 GLU A C 1
ATOM 671 O O . GLU A 1 84 ? 46.508 -7.576 -77.456 1.00 91.62 84 GLU A O 1
ATOM 676 N N . GLU A 1 85 ? 48.685 -7.263 -77.914 1.00 91.50 85 GLU A N 1
ATOM 677 C CA . GLU A 1 85 ? 49.171 -7.628 -76.577 1.00 91.50 85 GLU A CA 1
ATOM 678 C C . GLU A 1 85 ? 48.554 -6.721 -75.501 1.00 91.50 85 GLU A C 1
ATOM 680 O O . GLU A 1 85 ? 48.015 -7.206 -74.508 1.00 91.50 85 GLU A O 1
ATOM 685 N N . ARG A 1 86 ? 48.508 -5.401 -75.736 1.00 90.94 86 ARG A N 1
ATOM 686 C CA . ARG A 1 86 ? 47.845 -4.453 -74.823 1.00 90.94 86 ARG A CA 1
ATOM 687 C C . ARG A 1 86 ? 46.341 -4.680 -74.706 1.00 90.94 86 ARG A C 1
ATOM 689 O O . ARG A 1 86 ? 45.802 -4.520 -73.613 1.00 90.94 86 ARG A O 1
ATOM 696 N N . LYS A 1 87 ? 45.651 -5.013 -75.799 1.00 90.62 87 LYS A N 1
ATOM 697 C CA . LYS A 1 87 ? 44.215 -5.331 -75.774 1.00 90.62 87 LYS A CA 1
ATOM 698 C C . LYS A 1 87 ? 43.959 -6.597 -74.966 1.00 90.62 87 LYS A C 1
ATOM 700 O O . LYS A 1 87 ? 43.045 -6.598 -74.149 1.00 90.62 87 LYS A O 1
ATOM 705 N N . LEU A 1 88 ? 44.782 -7.625 -75.148 1.00 91.81 88 LEU A N 1
ATOM 706 C CA . LEU A 1 88 ? 44.667 -8.898 -74.443 1.00 91.81 88 LEU A CA 1
ATOM 707 C C . LEU A 1 88 ? 44.972 -8.737 -72.946 1.00 91.81 88 LEU A C 1
ATOM 709 O O . LEU A 1 88 ? 44.216 -9.231 -72.112 1.00 91.81 88 LEU A O 1
ATOM 713 N N . ASP A 1 89 ? 45.999 -7.965 -72.590 1.00 92.38 89 ASP A N 1
ATOM 714 C CA . ASP A 1 89 ? 46.292 -7.610 -71.196 1.00 92.38 89 ASP A CA 1
ATOM 715 C C . ASP A 1 89 ? 45.189 -6.751 -70.573 1.00 92.38 89 ASP A C 1
ATOM 717 O O . ASP A 1 89 ? 44.819 -6.946 -69.415 1.00 92.38 89 ASP A O 1
ATOM 721 N N . SER A 1 90 ? 44.639 -5.798 -71.330 1.00 92.44 90 SER A N 1
ATOM 722 C CA . SER A 1 90 ? 43.518 -4.980 -70.868 1.00 92.44 90 SER A CA 1
ATOM 723 C C . SER A 1 90 ? 42.255 -5.814 -70.672 1.00 92.44 90 SER A C 1
ATOM 725 O O . SER A 1 90 ? 41.511 -5.553 -69.730 1.00 92.44 90 SER A O 1
ATOM 727 N N . GLN A 1 91 ? 42.010 -6.803 -71.533 1.00 93.31 91 GLN A N 1
ATOM 728 C CA . GLN A 1 91 ? 40.875 -7.712 -71.416 1.00 93.31 91 GLN A CA 1
ATOM 729 C C . GLN A 1 91 ? 41.026 -8.607 -70.185 1.00 93.31 91 GLN A C 1
ATOM 731 O O . GLN A 1 91 ? 40.130 -8.625 -69.349 1.00 93.31 91 GLN A O 1
ATOM 736 N N . LYS A 1 92 ? 42.197 -9.229 -69.991 1.00 93.75 92 LYS A N 1
ATOM 737 C CA . LYS A 1 92 ? 42.499 -10.015 -68.784 1.00 93.75 92 LYS A CA 1
ATOM 738 C C . LYS A 1 92 ? 42.324 -9.199 -67.505 1.00 93.75 92 LYS A C 1
ATOM 740 O O . LYS A 1 92 ? 41.666 -9.648 -66.575 1.00 93.75 92 LYS A O 1
ATOM 745 N N . LYS A 1 93 ? 42.843 -7.967 -67.472 1.00 93.06 93 LYS A N 1
ATOM 746 C CA . LYS A 1 93 ? 42.664 -7.064 -66.323 1.00 93.06 93 LYS A CA 1
ATOM 747 C C . LYS A 1 93 ? 41.202 -6.683 -66.097 1.00 93.06 93 LYS A C 1
ATOM 749 O O . LYS A 1 93 ? 40.793 -6.546 -64.948 1.00 93.06 93 LYS A O 1
ATOM 754 N N . ALA A 1 94 ? 40.424 -6.491 -67.162 1.00 92.19 94 ALA A N 1
ATOM 755 C CA . ALA A 1 94 ? 38.998 -6.199 -67.054 1.00 92.19 94 ALA A CA 1
ATOM 756 C C . ALA A 1 94 ? 38.213 -7.401 -66.508 1.00 92.19 94 ALA A C 1
ATOM 758 O O . ALA A 1 94 ? 37.340 -7.212 -65.662 1.00 92.19 94 ALA A O 1
ATOM 759 N N . ASP A 1 95 ? 38.549 -8.616 -66.938 1.00 93.75 95 ASP A N 1
ATOM 760 C CA . ASP A 1 95 ? 37.910 -9.847 -66.472 1.00 93.75 95 ASP A CA 1
ATOM 761 C C . ASP A 1 95 ? 38.276 -10.147 -65.009 1.00 93.75 95 ASP A C 1
ATOM 763 O O . ASP A 1 95 ? 37.382 -10.348 -64.191 1.00 93.75 95 ASP A O 1
ATOM 767 N N . GLU A 1 96 ? 39.551 -10.018 -64.623 1.00 93.75 96 GLU A N 1
ATOM 768 C CA . GLU A 1 96 ? 39.975 -10.119 -63.216 1.00 93.75 96 GLU A CA 1
ATOM 769 C C . GLU A 1 96 ? 39.316 -9.052 -62.325 1.00 93.75 96 GLU A C 1
ATOM 771 O O . GLU A 1 96 ? 38.981 -9.307 -61.166 1.00 93.75 96 GLU A O 1
ATOM 776 N N . ALA A 1 97 ? 39.145 -7.828 -62.836 1.00 93.44 97 ALA A N 1
ATOM 777 C CA . ALA A 1 97 ? 38.464 -6.763 -62.106 1.00 93.44 97 ALA A CA 1
ATOM 778 C C . ALA A 1 97 ? 36.967 -7.057 -61.938 1.00 93.44 97 ALA A C 1
ATOM 780 O O . ALA A 1 97 ? 36.413 -6.761 -60.879 1.00 93.44 97 ALA A O 1
ATOM 781 N N . ARG A 1 98 ? 36.321 -7.657 -62.947 1.00 94.06 98 ARG A N 1
ATOM 782 C CA . ARG A 1 98 ? 34.919 -8.095 -62.879 1.00 94.06 98 ARG A CA 1
ATOM 783 C C . ARG A 1 98 ? 34.730 -9.231 -61.885 1.00 94.06 98 ARG A C 1
ATOM 785 O O . ARG A 1 98 ? 33.823 -9.140 -61.067 1.00 94.06 98 ARG A O 1
ATOM 792 N N . GLU A 1 99 ? 35.601 -10.233 -61.902 1.00 94.06 99 GLU A N 1
ATOM 793 C CA . GLU A 1 99 ? 35.559 -11.354 -60.957 1.00 94.06 99 GLU A CA 1
ATOM 794 C C . GLU A 1 99 ? 35.741 -10.862 -59.512 1.00 94.06 99 GLU A C 1
ATOM 796 O O . GLU A 1 99 ? 34.925 -11.151 -58.640 1.00 94.06 99 GLU A O 1
ATOM 801 N N . LYS A 1 100 ? 36.732 -9.992 -59.266 1.00 94.00 100 LYS A N 1
ATOM 802 C CA . LYS A 1 100 ? 36.926 -9.357 -57.949 1.00 94.00 100 LYS A CA 1
ATOM 803 C C . LYS A 1 100 ? 35.749 -8.474 -57.538 1.00 94.00 100 LYS A C 1
ATOM 805 O O . LYS A 1 100 ? 35.483 -8.338 -56.346 1.00 94.00 100 LYS A O 1
ATOM 810 N N . ALA A 1 101 ? 35.077 -7.823 -58.487 1.00 93.12 101 ALA A N 1
ATOM 811 C CA . ALA A 1 101 ? 33.884 -7.035 -58.198 1.00 93.12 101 ALA A CA 1
ATOM 812 C C . ALA A 1 101 ? 32.697 -7.935 -57.822 1.00 93.12 101 ALA A C 1
ATOM 814 O O . ALA A 1 101 ? 32.007 -7.620 -56.859 1.00 93.12 101 ALA A O 1
ATOM 815 N N . GLN A 1 102 ? 32.500 -9.057 -58.519 1.00 94.25 102 GLN A N 1
ATOM 816 C CA . GLN A 1 102 ? 31.456 -10.039 -58.210 1.00 94.25 102 GLN A CA 1
ATOM 817 C C . GLN A 1 102 ? 31.669 -10.682 -56.835 1.00 94.25 102 GLN A C 1
ATOM 819 O O . GLN A 1 102 ? 30.761 -10.632 -56.013 1.00 94.25 102 GLN A O 1
ATOM 824 N N . ASP A 1 103 ? 32.885 -11.144 -56.528 1.00 93.62 103 ASP A N 1
ATOM 825 C CA . ASP A 1 103 ? 33.236 -11.703 -55.210 1.00 93.62 103 ASP A CA 1
ATOM 826 C C . ASP A 1 103 ? 33.018 -10.686 -54.072 1.00 93.62 103 ASP A C 1
ATOM 828 O O . ASP A 1 103 ? 32.576 -11.024 -52.974 1.00 93.62 103 ASP A O 1
ATOM 832 N N . ARG A 1 104 ? 33.282 -9.397 -54.327 1.00 93.62 104 ARG A N 1
ATOM 833 C CA . ARG A 1 104 ? 32.997 -8.330 -53.355 1.00 93.62 104 ARG A CA 1
ATOM 834 C C . ARG A 1 104 ? 31.505 -8.086 -53.160 1.00 93.62 104 ARG A C 1
ATOM 836 O O . ARG A 1 104 ? 31.125 -7.762 -52.038 1.00 93.62 104 ARG A O 1
ATOM 843 N N . ILE A 1 105 ? 30.700 -8.186 -54.218 1.00 93.06 105 ILE A N 1
ATOM 844 C CA . ILE A 1 105 ? 29.242 -8.031 -54.145 1.00 93.06 105 ILE A CA 1
ATOM 845 C C . ILE A 1 105 ? 28.647 -9.201 -53.361 1.00 93.06 105 ILE A C 1
ATOM 847 O O . ILE A 1 105 ? 27.959 -8.958 -52.378 1.00 93.06 105 ILE A O 1
ATOM 851 N N . GLU A 1 106 ? 29.011 -10.439 -53.696 1.00 94.50 106 GLU A N 1
ATOM 852 C CA . GLU A 1 106 ? 28.534 -11.642 -53.003 1.00 94.50 106 GLU A CA 1
ATOM 853 C C . GLU A 1 106 ? 28.881 -11.604 -51.506 1.00 94.50 106 GLU A C 1
ATOM 855 O O . GLU A 1 106 ? 28.001 -11.704 -50.654 1.00 94.50 106 GLU A O 1
ATOM 860 N N . LYS A 1 107 ? 30.136 -11.288 -51.155 1.00 93.81 107 LYS A N 1
ATOM 861 C CA . LYS A 1 107 ? 30.546 -11.113 -49.748 1.00 93.81 107 LYS A CA 1
ATOM 862 C C . LYS A 1 107 ? 29.858 -9.944 -49.048 1.00 93.81 107 LYS A C 1
ATOM 864 O O . LYS A 1 107 ? 29.767 -9.938 -47.818 1.00 93.81 107 LYS A O 1
ATOM 869 N N . ALA A 1 108 ? 29.471 -8.900 -49.779 1.00 93.19 108 ALA A N 1
ATOM 870 C CA . ALA A 1 108 ? 28.731 -7.780 -49.207 1.00 93.19 108 ALA A CA 1
ATOM 871 C C . ALA A 1 108 ? 27.275 -8.170 -48.932 1.00 93.19 108 ALA A C 1
ATOM 873 O O . ALA A 1 108 ? 26.763 -7.810 -47.872 1.00 93.19 108 ALA A O 1
ATOM 874 N N . ASP A 1 109 ? 26.654 -8.937 -49.828 1.00 94.25 109 ASP A N 1
ATOM 875 C CA . ASP A 1 109 ? 25.293 -9.448 -49.678 1.00 94.25 109 ASP A CA 1
ATOM 876 C C . ASP A 1 109 ? 25.209 -10.470 -48.535 1.00 94.25 109 ASP A C 1
ATOM 878 O O . ASP A 1 109 ? 24.406 -10.285 -47.624 1.00 94.25 109 ASP A O 1
ATOM 882 N N . GLU A 1 110 ? 26.134 -11.432 -48.451 1.00 93.94 110 GLU A N 1
ATOM 883 C CA . GLU A 1 110 ? 26.212 -12.373 -47.319 1.00 93.94 110 GLU A CA 1
ATOM 884 C C . GLU A 1 110 ? 26.364 -11.653 -45.970 1.00 93.94 110 GLU A C 1
ATOM 886 O O . GLU A 1 110 ? 25.720 -11.992 -44.974 1.00 93.94 110 GLU A O 1
ATOM 891 N N . LYS A 1 111 ? 27.215 -10.618 -45.915 1.00 93.38 111 LYS A N 1
ATOM 892 C CA . LYS A 1 111 ? 27.374 -9.801 -44.703 1.00 93.38 111 LYS A CA 1
ATOM 893 C C . LYS A 1 111 ? 26.109 -9.022 -44.384 1.00 93.38 111 LYS A C 1
ATOM 895 O O . LYS A 1 111 ? 25.793 -8.857 -43.208 1.00 93.38 111 LYS A O 1
ATOM 900 N N . ARG A 1 112 ? 25.420 -8.506 -45.401 1.00 93.88 112 ARG A N 1
ATOM 901 C CA . ARG A 1 112 ? 24.178 -7.757 -45.231 1.00 93.88 112 ARG A CA 1
ATOM 902 C C . ARG A 1 112 ? 23.084 -8.654 -44.665 1.00 93.88 112 ARG A C 1
ATOM 904 O O . ARG A 1 112 ? 22.436 -8.237 -43.706 1.00 93.88 112 ARG A O 1
ATOM 911 N N . ASP A 1 113 ? 22.938 -9.864 -45.189 1.00 94.75 113 ASP A N 1
ATOM 912 C CA . ASP A 1 113 ? 21.955 -10.837 -44.716 1.00 94.75 113 ASP A CA 1
ATOM 913 C C . ASP A 1 113 ? 22.281 -11.291 -43.289 1.00 94.75 113 ASP A C 1
ATOM 915 O O . ASP A 1 113 ? 21.446 -11.167 -42.398 1.00 94.75 113 ASP A O 1
ATOM 919 N N . ALA A 1 114 ? 23.543 -11.622 -42.995 1.00 93.56 114 ALA A N 1
ATOM 920 C CA . ALA A 1 114 ? 23.957 -11.974 -41.635 1.00 93.56 114 ALA A CA 1
ATOM 921 C C . ALA A 1 114 ? 23.779 -10.825 -40.619 1.00 93.56 114 ALA A C 1
ATOM 923 O O . ALA A 1 114 ? 23.552 -11.063 -39.429 1.00 93.56 114 ALA A O 1
ATOM 924 N N . ILE A 1 115 ? 23.924 -9.564 -41.047 1.00 93.00 115 ILE A N 1
ATOM 925 C CA . ILE A 1 115 ? 23.628 -8.396 -40.204 1.00 93.00 115 ILE A CA 1
ATOM 926 C C . ILE A 1 115 ? 22.120 -8.269 -39.991 1.00 93.00 115 ILE A C 1
ATOM 928 O O . ILE A 1 115 ? 21.703 -7.980 -38.870 1.00 93.00 115 ILE A O 1
ATOM 932 N N . LYS A 1 116 ? 21.315 -8.480 -41.035 1.00 94.88 116 LYS A N 1
ATOM 933 C CA . LYS A 1 116 ? 19.856 -8.412 -40.962 1.00 94.88 116 LYS A CA 1
ATOM 934 C C . LYS A 1 116 ? 19.305 -9.464 -39.998 1.00 94.88 116 LYS A C 1
ATOM 936 O O . LYS A 1 116 ? 18.600 -9.082 -39.070 1.00 94.88 116 LYS A O 1
ATOM 941 N N . ASP A 1 117 ? 19.742 -10.713 -40.114 1.00 94.69 117 ASP A N 1
ATOM 942 C CA . ASP A 1 117 ? 19.329 -11.802 -39.220 1.00 94.69 117 ASP A CA 1
ATOM 943 C C . ASP A 1 117 ? 19.698 -11.498 -37.761 1.00 94.69 117 ASP A C 1
ATOM 945 O O . ASP A 1 117 ? 18.882 -11.623 -36.850 1.00 94.69 117 ASP A O 1
ATOM 949 N N . LYS A 1 118 ? 20.914 -10.986 -37.515 1.00 93.25 118 LYS A N 1
ATOM 950 C CA . LYS A 1 118 ? 21.338 -10.570 -36.165 1.00 93.25 118 LYS A CA 1
ATOM 951 C C . LYS A 1 118 ? 20.517 -9.408 -35.611 1.00 93.25 118 LYS A C 1
ATOM 953 O O . LYS A 1 118 ? 20.369 -9.303 -34.391 1.00 93.25 118 LYS A O 1
ATOM 958 N N . LEU A 1 119 ? 20.066 -8.493 -36.467 1.00 92.38 119 LEU A N 1
ATOM 959 C CA . LEU A 1 119 ? 19.221 -7.373 -36.063 1.00 92.38 119 LEU A CA 1
ATOM 960 C C . LEU A 1 119 ? 17.804 -7.845 -35.736 1.00 92.38 119 LEU A C 1
ATOM 962 O O . LEU A 1 119 ? 17.286 -7.421 -34.705 1.00 92.38 119 LEU A O 1
ATOM 966 N N . GLU A 1 120 ? 17.230 -8.739 -36.542 1.00 94.00 120 GLU A N 1
ATOM 967 C CA . GLU A 1 120 ? 15.921 -9.358 -36.296 1.00 94.00 120 GLU A CA 1
ATOM 968 C C . GLU A 1 120 ? 15.939 -10.164 -34.987 1.00 94.00 120 GLU A C 1
ATOM 970 O O . GLU A 1 120 ? 15.192 -9.843 -34.064 1.00 94.00 120 GLU A O 1
ATOM 975 N N . ASP A 1 121 ? 16.915 -11.060 -34.804 1.00 93.44 121 ASP A N 1
ATOM 976 C CA . ASP A 1 121 ? 17.116 -11.815 -33.557 1.00 93.44 121 ASP A CA 1
ATOM 977 C C . ASP A 1 121 ? 17.252 -10.908 -32.326 1.00 93.44 121 ASP A C 1
ATOM 979 O O . ASP A 1 121 ? 16.787 -11.215 -31.221 1.00 93.44 121 ASP A O 1
ATOM 983 N N . ARG A 1 122 ? 17.974 -9.792 -32.478 1.00 92.31 122 ARG A N 1
ATOM 984 C CA . ARG A 1 122 ? 18.167 -8.832 -31.390 1.00 92.31 122 ARG A CA 1
ATOM 985 C C . ARG A 1 122 ? 16.878 -8.077 -31.099 1.00 92.31 122 ARG A C 1
ATOM 987 O O . ARG A 1 122 ? 16.598 -7.821 -29.928 1.00 92.31 122 ARG A O 1
ATOM 994 N N . GLN A 1 123 ? 16.123 -7.710 -32.128 1.00 91.19 123 GLN A N 1
ATOM 995 C CA . GLN A 1 123 ? 14.843 -7.031 -31.994 1.00 91.19 123 GLN A CA 1
ATOM 996 C C . GLN A 1 123 ? 13.822 -7.930 -31.294 1.00 91.19 123 GLN A C 1
ATOM 998 O O . GLN A 1 123 ? 13.181 -7.469 -30.348 1.00 91.19 123 GLN A O 1
ATOM 1003 N N . ASP A 1 124 ? 13.753 -9.208 -31.662 1.00 93.00 124 ASP A N 1
ATOM 1004 C CA . ASP A 1 124 ? 12.865 -10.186 -31.033 1.00 93.00 124 ASP A CA 1
ATOM 1005 C C . ASP A 1 124 ? 13.244 -10.423 -29.570 1.00 93.00 124 ASP A C 1
ATOM 1007 O O . ASP A 1 124 ? 12.413 -10.261 -28.678 1.00 93.00 124 ASP A O 1
ATOM 1011 N N . LYS A 1 125 ? 14.534 -10.618 -29.266 1.00 91.75 125 LYS A N 1
ATOM 1012 C CA . LYS A 1 125 ? 15.003 -10.731 -27.870 1.00 91.75 125 LYS A CA 1
ATOM 1013 C C . LYS A 1 125 ? 14.705 -9.485 -27.035 1.00 91.75 125 LYS A C 1
ATOM 1015 O O . LYS A 1 125 ? 14.442 -9.598 -25.837 1.00 91.75 125 LYS A O 1
ATOM 1020 N N . ILE A 1 126 ? 14.786 -8.287 -27.621 1.00 89.44 126 ILE A N 1
ATOM 1021 C CA . ILE A 1 126 ? 14.421 -7.041 -26.930 1.00 89.44 126 ILE A CA 1
ATOM 1022 C C . ILE A 1 126 ? 12.911 -6.993 -26.694 1.00 89.44 126 ILE A C 1
ATOM 1024 O O . ILE A 1 126 ? 12.490 -6.625 -25.597 1.00 89.44 126 ILE A O 1
ATOM 1028 N N . ARG A 1 127 ? 12.105 -7.382 -27.686 1.00 91.50 127 ARG A N 1
ATOM 1029 C CA . ARG A 1 127 ? 10.644 -7.423 -27.586 1.00 91.50 127 ARG A CA 1
ATOM 1030 C C . ARG A 1 127 ? 10.185 -8.404 -26.507 1.00 91.50 127 ARG A C 1
ATOM 1032 O O . ARG A 1 127 ? 9.395 -8.007 -25.655 1.00 91.50 127 ARG A O 1
ATOM 1039 N N . ASP A 1 128 ? 10.749 -9.607 -26.479 1.00 90.88 128 ASP A N 1
ATOM 1040 C CA . ASP A 1 128 ? 10.434 -10.646 -25.493 1.00 90.88 128 ASP A CA 1
ATOM 1041 C C . ASP A 1 128 ? 10.868 -10.255 -24.079 1.00 90.88 128 ASP A C 1
ATOM 1043 O O . ASP A 1 128 ? 10.158 -10.471 -23.095 1.00 90.88 128 ASP A O 1
ATOM 1047 N N . ARG A 1 129 ? 12.034 -9.615 -23.939 1.00 87.12 129 ARG A N 1
ATOM 1048 C CA . ARG A 1 129 ? 12.454 -9.061 -22.644 1.00 87.12 129 ARG A CA 1
ATOM 1049 C C . ARG A 1 129 ? 11.539 -7.927 -22.200 1.00 87.12 129 ARG A C 1
ATOM 1051 O O . ARG A 1 129 ? 11.255 -7.818 -21.011 1.00 87.12 129 ARG A O 1
ATOM 1058 N N . ALA A 1 130 ? 11.087 -7.083 -23.125 1.00 85.38 130 ALA A N 1
ATOM 1059 C CA . ALA A 1 130 ? 10.197 -5.977 -22.809 1.00 85.38 130 ALA A CA 1
ATOM 1060 C C . ALA A 1 130 ? 8.804 -6.461 -22.379 1.00 85.38 130 ALA A C 1
ATOM 1062 O O . ALA A 1 130 ? 8.278 -5.913 -21.413 1.00 85.38 130 ALA A O 1
ATOM 1063 N N . SER A 1 131 ? 8.227 -7.476 -23.036 1.00 87.00 131 SER A N 1
ATOM 1064 C CA . SER A 1 131 ? 6.948 -8.073 -22.619 1.00 87.00 131 SER A CA 1
ATOM 1065 C C . SER A 1 131 ? 7.079 -8.755 -21.260 1.00 87.00 131 SER A C 1
ATOM 1067 O O . SER A 1 131 ? 6.448 -8.321 -20.305 1.00 87.00 131 SER A O 1
ATOM 1069 N N . THR A 1 132 ? 8.016 -9.694 -21.111 1.00 88.44 132 THR A N 1
ATOM 1070 C CA . THR A 1 132 ? 8.210 -10.421 -19.841 1.00 88.44 132 THR A CA 1
ATOM 1071 C C . THR A 1 132 ? 8.542 -9.504 -18.661 1.00 88.44 132 THR A C 1
ATOM 1073 O O . THR A 1 132 ? 8.163 -9.785 -17.524 1.00 88.44 132 THR A O 1
ATOM 1076 N N . THR A 1 133 ? 9.246 -8.392 -18.896 1.00 85.38 133 THR A N 1
ATOM 1077 C CA . THR A 1 133 ? 9.513 -7.394 -17.850 1.00 85.38 133 THR A CA 1
ATOM 1078 C C . THR A 1 133 ? 8.259 -6.600 -17.495 1.00 85.38 133 THR A C 1
ATOM 1080 O O . THR A 1 133 ? 8.048 -6.341 -16.313 1.00 85.38 133 THR A O 1
ATOM 1083 N N . ARG A 1 134 ? 7.424 -6.224 -18.474 1.00 86.06 134 ARG A N 1
ATOM 1084 C CA . ARG A 1 134 ? 6.145 -5.542 -18.215 1.00 86.06 134 ARG A CA 1
ATOM 1085 C C . ARG A 1 134 ? 5.206 -6.434 -17.413 1.00 86.06 134 ARG A C 1
ATOM 1087 O O . ARG A 1 134 ? 4.768 -5.993 -16.357 1.00 86.06 134 ARG A O 1
ATOM 1094 N N . ASP A 1 135 ? 5.035 -7.685 -17.827 1.00 87.94 135 ASP A N 1
ATOM 1095 C CA . ASP A 1 135 ? 4.155 -8.646 -17.153 1.00 87.94 135 ASP A CA 1
ATOM 1096 C C . ASP A 1 135 ? 4.601 -8.870 -15.698 1.00 87.94 135 ASP A C 1
ATOM 1098 O O . ASP A 1 135 ? 3.806 -8.804 -14.765 1.00 87.94 135 ASP A O 1
ATOM 1102 N N . ARG A 1 136 ? 5.915 -9.018 -15.462 1.00 86.75 136 ARG A N 1
ATOM 1103 C CA . ARG A 1 136 ? 6.475 -9.129 -14.102 1.00 86.75 136 ARG A CA 1
ATOM 1104 C C . ARG A 1 136 ? 6.286 -7.870 -13.262 1.00 86.75 136 ARG A C 1
ATOM 1106 O O . ARG A 1 136 ? 6.212 -7.969 -12.039 1.00 86.75 136 ARG A O 1
ATOM 1113 N N . ILE A 1 137 ? 6.320 -6.686 -13.872 1.00 86.88 137 ILE A N 1
ATOM 1114 C CA . ILE A 1 137 ? 6.088 -5.425 -13.159 1.00 86.88 137 ILE A CA 1
ATOM 1115 C C . ILE A 1 137 ? 4.613 -5.310 -12.785 1.00 86.88 137 ILE A C 1
ATOM 1117 O O . ILE A 1 137 ? 4.322 -4.903 -11.664 1.00 86.88 137 ILE A O 1
ATOM 1121 N N . GLU A 1 138 ? 3.709 -5.671 -13.688 1.00 86.50 138 GLU A N 1
ATOM 1122 C CA . GLU A 1 138 ? 2.264 -5.644 -13.468 1.00 86.50 138 GLU A CA 1
ATOM 1123 C C . GLU A 1 138 ? 1.852 -6.635 -12.374 1.00 86.50 138 GLU A C 1
ATOM 1125 O O . GLU A 1 138 ? 1.317 -6.210 -11.353 1.00 86.50 138 GLU A O 1
ATOM 1130 N N . GLU A 1 139 ? 2.285 -7.896 -12.465 1.00 87.19 139 GLU A N 1
ATOM 1131 C CA . GLU A 1 139 ? 2.025 -8.915 -11.438 1.00 87.19 139 GLU A CA 1
ATOM 1132 C C . GLU A 1 139 ? 2.588 -8.503 -10.065 1.00 87.19 139 GLU A C 1
ATOM 1134 O O . GLU A 1 139 ? 1.958 -8.682 -9.020 1.00 87.19 139 GLU A O 1
ATOM 1139 N N . LYS A 1 140 ? 3.794 -7.913 -10.032 1.00 85.50 140 LYS A N 1
ATOM 1140 C CA . LYS A 1 140 ? 4.360 -7.391 -8.779 1.00 85.50 140 LYS A CA 1
ATOM 1141 C C . LYS A 1 140 ? 3.537 -6.231 -8.235 1.00 85.50 140 LYS A C 1
ATOM 1143 O O . LYS A 1 140 ? 3.337 -6.171 -7.025 1.00 85.50 140 LYS A O 1
ATOM 1148 N N . ARG A 1 141 ? 3.087 -5.305 -9.086 1.00 80.44 141 ARG A N 1
ATOM 1149 C CA . ARG A 1 141 ? 2.257 -4.164 -8.673 1.00 80.44 141 ARG A CA 1
ATOM 1150 C C . ARG A 1 141 ? 0.933 -4.634 -8.085 1.00 80.44 141 ARG A C 1
ATOM 1152 O O . ARG A 1 141 ? 0.571 -4.154 -7.017 1.00 80.44 141 ARG A O 1
ATOM 1159 N N . GLU A 1 142 ? 0.274 -5.598 -8.716 1.00 84.56 142 GLU A N 1
ATOM 1160 C CA . GLU A 1 142 ? -0.960 -6.204 -8.208 1.00 84.56 142 GLU A CA 1
ATOM 1161 C C . GLU A 1 142 ? -0.736 -6.852 -6.839 1.00 84.56 142 GLU A C 1
ATOM 1163 O O . GLU A 1 142 ? -1.386 -6.469 -5.865 1.00 84.56 142 GLU A O 1
ATOM 1168 N N . LYS A 1 143 ? 0.280 -7.717 -6.707 1.00 87.12 143 LYS A N 1
ATOM 1169 C CA . LYS A 1 143 ? 0.631 -8.343 -5.419 1.00 87.12 143 LYS A CA 1
ATOM 1170 C C . LYS A 1 143 ? 0.960 -7.318 -4.334 1.00 87.12 143 LYS A C 1
ATOM 1172 O O . LYS A 1 143 ? 0.571 -7.494 -3.180 1.00 87.12 143 LYS A O 1
ATOM 1177 N N . PHE A 1 144 ? 1.681 -6.246 -4.667 1.00 80.75 144 PHE A N 1
ATOM 1178 C CA . PHE A 1 144 ? 1.980 -5.183 -3.706 1.00 80.75 144 PHE A CA 1
ATOM 1179 C C . PHE A 1 144 ? 0.729 -4.406 -3.298 1.00 80.75 144 PHE A C 1
ATOM 1181 O O . PHE A 1 144 ? 0.587 -4.081 -2.118 1.00 80.75 144 PHE A O 1
ATOM 1188 N N . ASN A 1 145 ? -0.183 -4.140 -4.231 1.00 82.12 145 ASN A N 1
ATOM 1189 C CA . ASN A 1 145 ? -1.448 -3.475 -3.939 1.00 82.12 145 ASN A CA 1
ATOM 1190 C C . ASN A 1 145 ? -2.327 -4.337 -3.024 1.00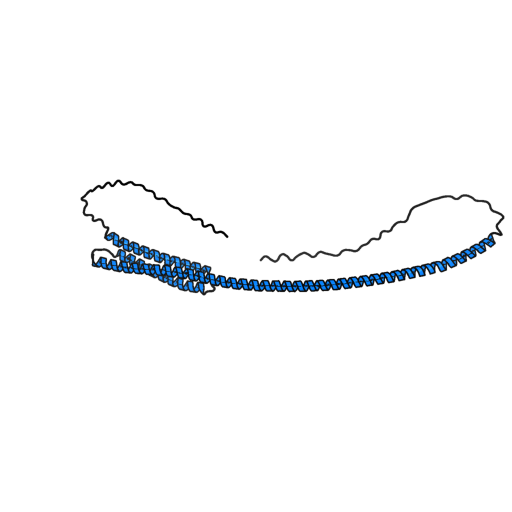 82.12 145 ASN A C 1
ATOM 1192 O O . ASN A 1 145 ? -2.818 -3.836 -2.013 1.00 82.12 145 ASN A O 1
ATOM 1196 N N . GLU A 1 146 ? -2.443 -5.638 -3.293 1.00 84.88 146 GLU A N 1
ATOM 1197 C CA . GLU A 1 146 ? -3.163 -6.581 -2.430 1.00 84.88 146 GLU A CA 1
ATOM 1198 C C . GLU A 1 146 ? -2.548 -6.671 -1.030 1.00 84.88 146 GLU A C 1
ATOM 1200 O O . GLU A 1 146 ? -3.251 -6.548 -0.024 1.00 84.88 146 GLU A O 1
ATOM 1205 N N . GLN A 1 147 ? -1.221 -6.817 -0.936 1.00 86.19 147 GLN A N 1
ATOM 1206 C CA . GLN A 1 147 ? -0.526 -6.842 0.352 1.00 86.19 147 GLN A CA 1
ATOM 1207 C C . GLN A 1 147 ? -0.706 -5.532 1.123 1.00 86.19 147 GLN A C 1
ATOM 1209 O O . GLN A 1 147 ? -0.863 -5.554 2.346 1.00 86.19 147 GLN A O 1
ATOM 1214 N N . ARG A 1 148 ? -0.698 -4.385 0.434 1.00 82.94 148 ARG A N 1
ATOM 1215 C CA . ARG A 1 148 ? -0.947 -3.080 1.050 1.00 82.94 148 ARG A CA 1
ATOM 1216 C C . ARG A 1 148 ? -2.376 -3.003 1.588 1.00 82.94 148 ARG A C 1
ATOM 1218 O O . ARG A 1 148 ? -2.533 -2.671 2.762 1.00 82.94 148 ARG A O 1
ATOM 1225 N N . LYS A 1 149 ? -3.386 -3.395 0.800 1.00 83.56 149 LYS A N 1
ATOM 1226 C CA . LYS A 1 149 ? -4.791 -3.476 1.243 1.00 83.56 149 LYS A CA 1
ATOM 1227 C C . LYS A 1 149 ? -4.944 -4.395 2.462 1.00 83.56 149 LYS A C 1
ATOM 1229 O O . LYS A 1 149 ? -5.563 -4.009 3.451 1.00 83.56 149 LYS A O 1
ATOM 1234 N N . ALA A 1 150 ? -4.308 -5.568 2.453 1.00 86.81 150 ALA A N 1
ATOM 1235 C CA . ALA A 1 150 ? -4.346 -6.511 3.573 1.00 86.81 150 ALA A CA 1
ATOM 1236 C C . ALA A 1 150 ? -3.717 -5.943 4.858 1.00 86.81 150 ALA A C 1
ATOM 1238 O O . ALA A 1 150 ? -4.282 -6.098 5.942 1.00 86.81 150 ALA A O 1
ATOM 1239 N N . ARG A 1 151 ? -2.572 -5.250 4.754 1.00 87.31 151 ARG A N 1
ATOM 1240 C CA . ARG A 1 151 ? -1.925 -4.592 5.904 1.00 87.31 151 ARG A CA 1
ATOM 1241 C C . ARG A 1 151 ? -2.793 -3.483 6.487 1.00 87.31 151 ARG A C 1
ATOM 1243 O O . ARG A 1 151 ? -2.915 -3.402 7.705 1.00 87.31 151 ARG A O 1
ATOM 1250 N N . VAL A 1 152 ? -3.402 -2.665 5.631 1.00 84.44 152 VAL A N 1
ATOM 1251 C CA . VAL A 1 152 ? -4.305 -1.582 6.044 1.00 84.44 152 VAL A CA 1
ATOM 1252 C C . VAL A 1 152 ? -5.537 -2.152 6.752 1.00 84.44 152 VAL A C 1
ATOM 1254 O O . VAL A 1 152 ? -5.838 -1.744 7.871 1.00 84.44 152 VAL A O 1
ATOM 1257 N N . ARG A 1 153 ? -6.176 -3.183 6.182 1.00 86.31 153 ARG A N 1
ATOM 1258 C CA . ARG A 1 153 ? -7.310 -3.879 6.811 1.00 86.31 153 ARG A CA 1
ATOM 1259 C C . ARG A 1 153 ? -6.938 -4.458 8.179 1.00 86.31 153 ARG A C 1
ATOM 1261 O O . ARG A 1 153 ? -7.670 -4.288 9.150 1.00 86.31 153 ARG A O 1
ATOM 1268 N N . ALA A 1 154 ? -5.785 -5.121 8.278 1.00 90.25 154 ALA A N 1
ATOM 1269 C CA . ALA A 1 154 ? -5.307 -5.686 9.539 1.00 90.25 154 ALA A CA 1
ATOM 1270 C C . ALA A 1 154 ? -5.002 -4.605 10.589 1.00 90.25 154 ALA A C 1
ATOM 1272 O O . ALA A 1 154 ? -5.272 -4.812 11.772 1.00 90.25 154 ALA A O 1
ATOM 1273 N N . PHE A 1 155 ? -4.448 -3.464 10.169 1.00 89.06 155 PHE A N 1
ATOM 1274 C CA . PHE A 1 155 ? -4.200 -2.321 11.043 1.00 89.06 155 PHE A CA 1
ATOM 1275 C C . PHE A 1 155 ? -5.507 -1.770 11.620 1.00 89.06 155 PHE A C 1
ATOM 1277 O O . PHE A 1 155 ? -5.630 -1.679 12.843 1.00 89.06 155 PHE A O 1
ATOM 1284 N N . PHE A 1 156 ? -6.498 -1.487 10.769 1.00 87.69 156 PHE A N 1
ATOM 1285 C CA . PHE A 1 156 ? -7.785 -0.968 11.225 1.00 87.69 156 PHE A CA 1
ATOM 1286 C C . PHE A 1 156 ? -8.505 -1.955 12.131 1.00 87.69 156 PHE A C 1
ATOM 1288 O O . PHE A 1 156 ? -8.893 -1.573 13.228 1.00 87.69 156 PHE A O 1
ATOM 1295 N N . LYS A 1 157 ? -8.561 -3.241 11.763 1.00 91.06 157 LYS A N 1
ATOM 1296 C CA . LYS A 1 157 ? -9.165 -4.281 12.609 1.00 91.06 157 LYS A CA 1
ATOM 1297 C C . LYS A 1 157 ? -8.583 -4.298 14.027 1.00 91.06 157 LYS A C 1
ATOM 1299 O O . LYS A 1 157 ? -9.328 -4.358 14.995 1.00 91.06 157 LYS A O 1
ATOM 1304 N N . ARG A 1 158 ? -7.254 -4.204 14.171 1.00 94.75 158 ARG A N 1
ATOM 1305 C CA . ARG A 1 158 ? -6.608 -4.153 15.498 1.00 94.75 158 ARG A CA 1
ATOM 1306 C C . ARG A 1 158 ? -6.974 -2.893 16.281 1.00 94.75 158 ARG A C 1
ATOM 1308 O O . ARG A 1 158 ? -7.087 -2.959 17.501 1.00 94.75 158 ARG A O 1
ATOM 1315 N N . MET A 1 159 ? -7.111 -1.755 15.602 1.00 92.81 159 MET A N 1
ATOM 1316 C CA . MET A 1 159 ? -7.522 -0.506 16.244 1.00 92.81 159 MET A CA 1
ATOM 1317 C C . MET A 1 159 ? -8.977 -0.545 16.691 1.00 92.81 159 MET A C 1
ATOM 1319 O O . MET A 1 159 ? -9.236 -0.213 17.844 1.00 92.81 159 MET A O 1
ATOM 1323 N N . PHE A 1 160 ? -9.878 -1.044 15.847 1.00 93.06 160 PHE A N 1
ATOM 1324 C CA . PHE A 1 160 ? -11.282 -1.255 16.186 1.00 93.06 160 PHE A CA 1
ATOM 1325 C C . PHE A 1 160 ? -11.445 -2.094 17.442 1.00 93.06 160 PHE A C 1
ATOM 1327 O O . PHE A 1 160 ? -11.946 -1.592 18.441 1.00 93.06 160 PHE A O 1
ATOM 1334 N N . THR A 1 161 ? -10.900 -3.314 17.440 1.00 96.06 161 THR A N 1
ATOM 1335 C CA . THR A 1 161 ? -11.008 -4.224 18.588 1.00 96.06 161 THR A CA 1
ATOM 1336 C C . THR A 1 161 ? -10.462 -3.597 19.873 1.00 96.06 161 THR A C 1
ATOM 1338 O O . THR A 1 161 ? -10.991 -3.827 20.955 1.00 96.06 161 THR A O 1
ATOM 1341 N N . ARG A 1 162 ? -9.403 -2.778 19.785 1.00 97.75 162 ARG A N 1
ATOM 1342 C CA . ARG A 1 162 ? -8.831 -2.114 20.963 1.00 97.75 162 ARG A CA 1
ATOM 1343 C C . ARG A 1 162 ? -9.729 -1.003 21.511 1.00 97.75 162 ARG A C 1
ATOM 1345 O O . ARG A 1 162 ? -9.797 -0.857 22.730 1.00 97.75 162 ARG A O 1
ATOM 1352 N N . ILE A 1 163 ? -10.334 -0.193 20.643 1.00 97.44 163 ILE A N 1
ATOM 1353 C CA . ILE A 1 163 ? -11.185 0.932 21.057 1.00 97.44 163 ILE A CA 1
ATOM 1354 C C . ILE A 1 163 ? -12.547 0.418 21.524 1.00 97.44 163 ILE A C 1
ATOM 1356 O O . ILE A 1 163 ? -13.016 0.855 22.567 1.00 97.44 163 ILE A O 1
ATOM 1360 N N . GLU A 1 164 ? -13.122 -0.563 20.831 1.00 97.62 164 GLU A N 1
ATOM 1361 C CA . GLU A 1 164 ? -14.356 -1.251 21.228 1.00 97.62 164 GLU A CA 1
ATOM 1362 C C . GLU A 1 164 ? -14.224 -1.871 22.627 1.00 97.62 164 GLU A C 1
ATOM 1364 O O . GLU A 1 164 ? -15.005 -1.554 23.519 1.00 97.62 164 GLU A O 1
ATOM 1369 N N . ALA A 1 165 ? -13.145 -2.622 22.885 1.00 98.25 165 ALA A N 1
ATOM 1370 C CA . ALA A 1 165 ? -12.835 -3.124 24.229 1.00 98.25 165 ALA A CA 1
ATOM 1371 C C . ALA A 1 165 ? -12.548 -1.998 25.248 1.00 98.25 165 ALA A C 1
ATOM 1373 O O . ALA A 1 165 ? -12.555 -2.208 26.463 1.00 98.25 165 ALA A O 1
ATOM 1374 N N . GLY A 1 166 ? -12.207 -0.796 24.779 1.00 98.31 166 GLY A N 1
ATOM 1375 C CA . GLY A 1 166 ? -12.146 0.411 25.597 1.00 98.31 166 GLY A CA 1
ATOM 1376 C C . GLY A 1 166 ? -13.539 0.843 26.042 1.00 98.31 166 GLY A C 1
ATOM 1377 O O . GLY A 1 166 ? -13.769 0.945 27.244 1.00 98.31 166 GLY A O 1
ATOM 1378 N N . PHE A 1 167 ? -14.459 1.028 25.094 1.00 98.31 167 PHE A N 1
ATOM 1379 C CA . PHE A 1 167 ? -15.848 1.394 25.371 1.00 98.31 167 PHE A CA 1
ATOM 1380 C C . PHE A 1 167 ? -16.559 0.360 26.243 1.00 98.31 167 PHE A C 1
ATOM 1382 O O . PHE A 1 167 ? -17.151 0.744 27.243 1.00 98.31 167 PHE A O 1
ATOM 1389 N N . GLU A 1 168 ? -16.405 -0.937 25.964 1.00 98.50 168 GLU A N 1
ATOM 1390 C CA . GLU A 1 168 ? -16.985 -2.008 26.786 1.00 98.50 168 GLU A CA 1
ATOM 1391 C C . GLU A 1 168 ? -16.513 -1.924 28.249 1.00 98.50 168 GLU A C 1
ATOM 1393 O O . GLU A 1 168 ? -17.303 -2.035 29.188 1.00 98.50 168 GLU A O 1
ATOM 1398 N N . ARG A 1 169 ? -15.215 -1.681 28.480 1.00 98.56 169 ARG A N 1
ATOM 1399 C CA . ARG A 1 169 ? -14.686 -1.496 29.842 1.00 98.56 169 ARG A CA 1
ATOM 1400 C C . ARG A 1 169 ? -15.237 -0.238 30.508 1.00 98.56 169 ARG A C 1
ATOM 1402 O O . ARG A 1 169 ? -15.513 -0.280 31.704 1.00 98.56 169 ARG A O 1
ATOM 1409 N N . THR A 1 170 ? -15.395 0.851 29.761 1.00 98.31 170 THR A N 1
ATOM 1410 C CA . THR A 1 170 ? -15.980 2.103 30.257 1.00 98.31 170 THR A CA 1
ATOM 1411 C C . THR A 1 170 ? -17.453 1.917 30.633 1.00 98.31 170 THR A C 1
ATOM 1413 O O . THR A 1 170 ? -17.822 2.289 31.742 1.00 98.31 170 THR A O 1
ATOM 1416 N N . SER A 1 171 ? -18.265 1.250 29.805 1.00 98.44 171 SER A N 1
ATOM 1417 C CA . SER A 1 171 ? -19.663 0.910 30.122 1.00 98.44 171 SER A CA 1
ATOM 1418 C C . SER A 1 171 ? -19.776 0.067 31.390 1.00 98.44 171 SER A C 1
ATOM 1420 O O . SER A 1 171 ? -20.508 0.420 32.308 1.00 98.44 171 SER A O 1
ATOM 1422 N N . ASN A 1 172 ? -18.955 -0.981 31.515 1.00 98.44 172 ASN A N 1
ATOM 1423 C CA . ASN A 1 172 ? -18.908 -1.796 32.731 1.00 98.44 172 ASN A CA 1
ATOM 1424 C C . ASN A 1 172 ? -18.522 -0.979 33.983 1.00 98.44 172 ASN A C 1
ATOM 1426 O O . ASN A 1 172 ? -18.932 -1.305 35.098 1.00 98.44 172 ASN A O 1
ATOM 1430 N N . LEU A 1 173 ? -17.689 0.061 33.844 1.00 98.44 173 LEU A N 1
ATOM 1431 C CA . LEU A 1 173 ? -17.355 0.958 34.955 1.00 98.44 173 LEU A CA 1
ATOM 1432 C C . LEU A 1 173 ? -18.528 1.868 35.333 1.00 98.44 173 LEU A C 1
ATOM 1434 O O . LEU A 1 173 ? -18.732 2.073 36.530 1.00 98.44 173 LEU A O 1
ATOM 1438 N N . ILE A 1 174 ? -19.285 2.365 34.350 1.00 98.44 174 ILE A N 1
ATOM 1439 C CA . ILE A 1 174 ? -20.506 3.154 34.568 1.00 98.44 174 ILE A CA 1
ATOM 1440 C C . ILE A 1 174 ? -21.510 2.319 35.368 1.00 98.44 174 ILE A C 1
ATOM 1442 O O . ILE A 1 174 ? -21.823 2.694 36.494 1.00 98.44 174 ILE A O 1
ATOM 1446 N N . GLU A 1 175 ? -21.873 1.121 34.895 1.00 98.62 175 GLU A N 1
ATOM 1447 C CA . GLU A 1 175 ? -22.827 0.227 35.578 1.00 98.62 175 GLU A CA 1
ATOM 1448 C C . GLU A 1 175 ? -22.411 -0.081 37.030 1.00 98.62 175 GLU A C 1
ATOM 1450 O O . GLU A 1 175 ? -23.214 -0.094 37.972 1.00 98.62 175 GLU A O 1
ATOM 1455 N N . ARG A 1 176 ? -21.109 -0.310 37.251 1.00 98.56 176 ARG A N 1
ATOM 1456 C CA . ARG A 1 176 ? -20.564 -0.549 38.595 1.00 98.56 176 ARG A CA 1
ATOM 1457 C C . ARG A 1 176 ? -20.669 0.680 39.492 1.00 98.56 176 ARG A C 1
ATOM 1459 O O . ARG A 1 176 ? -20.873 0.513 40.697 1.00 98.56 176 ARG A O 1
ATOM 1466 N N . LEU A 1 177 ? -20.465 1.881 38.953 1.00 98.25 177 LEU A N 1
ATOM 1467 C CA . LEU A 1 177 ? -20.589 3.126 39.708 1.00 98.25 177 LEU A CA 1
ATOM 1468 C C . LEU A 1 177 ? -22.046 3.449 40.012 1.00 98.25 177 LEU A C 1
ATOM 1470 O O . LEU A 1 177 ? -22.334 3.768 41.159 1.00 98.25 177 LEU A O 1
ATOM 1474 N N . GLU A 1 178 ? -22.961 3.262 39.066 1.00 98.25 178 GLU A N 1
ATOM 1475 C CA . GLU A 1 178 ? -24.401 3.408 39.298 1.00 98.25 178 GLU A CA 1
ATOM 1476 C C . GLU A 1 178 ? -24.888 2.480 40.412 1.00 98.25 178 GLU A C 1
ATOM 1478 O O . GLU A 1 178 ? -25.525 2.924 41.367 1.00 98.25 178 GLU A O 1
ATOM 1483 N N . SER A 1 179 ? -24.496 1.200 40.369 1.00 98.50 179 SER A N 1
ATOM 1484 C CA . SER A 1 179 ? -24.820 0.241 41.432 1.00 98.50 179 SER A CA 1
ATOM 1485 C C . SER A 1 179 ? -24.268 0.670 42.798 1.00 98.50 179 SER A C 1
ATOM 1487 O O . SER A 1 179 ? -24.906 0.453 43.830 1.00 98.50 179 SER A O 1
ATOM 1489 N N . ARG A 1 180 ? -23.074 1.277 42.833 1.00 98.12 180 ARG A N 1
ATOM 1490 C CA . ARG A 1 180 ? -22.475 1.799 44.071 1.00 98.12 180 ARG A CA 1
ATOM 1491 C C . ARG A 1 180 ? -23.190 3.048 44.571 1.00 98.12 180 ARG A C 1
ATOM 1493 O O . ARG A 1 180 ? -23.422 3.132 45.770 1.00 98.12 180 ARG A O 1
ATOM 1500 N N . ILE A 1 181 ? -23.552 3.973 43.684 1.00 97.44 181 ILE A N 1
ATOM 1501 C CA . ILE A 1 181 ? -24.328 5.172 44.020 1.00 97.44 181 ILE A CA 1
ATOM 1502 C C . ILE A 1 181 ? -25.680 4.765 44.609 1.00 97.44 181 ILE A C 1
ATOM 1504 O O . ILE A 1 181 ? -26.017 5.223 45.694 1.00 97.44 181 ILE A O 1
ATOM 1508 N N . ALA A 1 182 ? -26.388 3.821 43.983 1.00 97.88 182 ALA A N 1
ATOM 1509 C CA . ALA A 1 182 ? -27.662 3.316 44.495 1.00 97.88 182 ALA A CA 1
ATOM 1510 C C . ALA A 1 182 ? -27.531 2.735 45.917 1.00 97.88 182 ALA A C 1
ATOM 1512 O O . ALA A 1 182 ? -28.325 3.043 46.801 1.00 97.88 182 ALA A O 1
ATOM 1513 N N . LYS A 1 183 ? -26.476 1.949 46.173 1.00 98.12 183 LYS A N 1
ATOM 1514 C CA . LYS A 1 183 ? -26.183 1.427 47.520 1.00 98.12 183 LYS A CA 1
ATOM 1515 C C . LYS A 1 183 ? -25.801 2.525 48.513 1.00 98.12 183 LYS A C 1
ATOM 1517 O O . LYS A 1 183 ? -26.078 2.388 49.701 1.00 98.12 183 LYS A O 1
ATOM 1522 N N . LEU A 1 184 ? -25.120 3.581 48.074 1.00 96.44 184 LEU A N 1
ATOM 1523 C CA . LEU A 1 184 ? -24.774 4.711 48.937 1.00 96.44 184 LEU A CA 1
ATOM 1524 C C . LEU A 1 184 ? -26.018 5.499 49.348 1.00 96.44 184 LEU A C 1
ATOM 1526 O O . LEU A 1 184 ? -26.139 5.827 50.523 1.00 96.44 184 LEU A O 1
ATOM 1530 N N . GLU A 1 185 ? -26.941 5.733 48.416 1.00 95.88 185 GLU A N 1
ATOM 1531 C CA . GLU A 1 185 ? -28.226 6.398 48.671 1.00 95.88 185 GLU A CA 1
ATOM 1532 C C . GLU A 1 185 ? -29.111 5.595 49.628 1.00 95.88 185 GLU A C 1
ATOM 1534 O O . GLU A 1 185 ? -29.720 6.166 50.529 1.00 95.88 185 GLU A O 1
ATOM 1539 N N . GLU A 1 186 ? -29.139 4.266 49.478 1.00 97.06 186 GLU A N 1
ATOM 1540 C CA . GLU A 1 186 ? -29.882 3.372 50.373 1.00 97.06 186 GLU A CA 1
ATOM 1541 C C . GLU A 1 186 ? -29.334 3.404 51.809 1.00 97.06 186 GLU A C 1
ATOM 1543 O O . GLU A 1 186 ? -30.102 3.456 52.769 1.00 97.06 186 GLU A O 1
ATOM 1548 N N . ASN A 1 187 ? -28.007 3.397 51.967 1.00 96.38 187 ASN A N 1
ATOM 1549 C CA . ASN A 1 187 ? -27.369 3.356 53.286 1.00 96.38 187 ASN A CA 1
ATOM 1550 C C . ASN A 1 187 ? -27.262 4.733 53.957 1.00 96.38 187 ASN A C 1
ATOM 1552 O O . ASN A 1 187 ? -27.225 4.808 55.183 1.00 96.38 187 ASN A O 1
ATOM 1556 N N . ASN A 1 188 ? -27.187 5.817 53.181 1.00 95.06 188 ASN A N 1
ATOM 1557 C CA . ASN A 1 188 ? -26.974 7.174 53.683 1.00 95.06 188 ASN A CA 1
ATOM 1558 C C . ASN A 1 188 ? -27.931 8.159 52.991 1.00 95.06 188 ASN A C 1
ATOM 1560 O O . ASN A 1 188 ? -27.527 8.832 52.046 1.00 95.06 188 ASN A O 1
ATOM 1564 N N . PRO A 1 189 ? -29.169 8.334 53.485 1.00 91.56 189 PRO A N 1
ATOM 1565 C CA . PRO A 1 189 ? -30.183 9.170 52.829 1.00 91.56 189 PRO A CA 1
ATOM 1566 C C . PRO A 1 189 ? -29.801 10.650 52.648 1.00 91.56 189 PRO A C 1
ATOM 1568 O O . PRO A 1 189 ? -30.434 11.359 51.873 1.00 91.56 189 PRO A O 1
ATOM 1571 N N . ASN A 1 190 ? -28.786 11.128 53.375 1.00 93.31 190 ASN A N 1
ATOM 1572 C CA . ASN A 1 190 ? -28.325 12.517 53.335 1.00 93.31 190 ASN A CA 1
ATOM 1573 C C . ASN A 1 190 ? -27.172 12.756 52.340 1.00 93.31 190 ASN A C 1
ATOM 1575 O O . ASN A 1 190 ? -26.719 13.894 52.210 1.00 93.31 190 ASN A O 1
ATOM 1579 N N . ILE A 1 191 ? -26.660 11.714 51.672 1.00 94.12 191 ILE A N 1
ATOM 1580 C CA . ILE A 1 191 ? -25.553 11.860 50.721 1.00 94.12 191 ILE A CA 1
ATOM 1581 C C . ILE A 1 191 ? -26.041 12.494 49.413 1.00 94.12 191 ILE A C 1
ATOM 1583 O O . ILE A 1 191 ? -27.042 12.078 48.837 1.00 94.12 191 ILE A O 1
ATOM 1587 N N . GLN A 1 192 ? -25.327 13.513 48.932 1.00 95.44 192 GLN A N 1
ATOM 1588 C CA . GLN A 1 192 ? -25.650 14.185 47.672 1.00 95.44 192 GLN A CA 1
ATOM 1589 C C . GLN A 1 192 ? -24.915 13.508 46.511 1.00 95.44 192 GLN A C 1
ATOM 1591 O O . GLN A 1 192 ? -23.691 13.571 46.423 1.00 95.44 192 GLN A O 1
ATOM 1596 N N . THR A 1 193 ? -25.663 12.868 45.615 1.00 96.88 193 THR A N 1
ATOM 1597 C CA . THR A 1 193 ? -25.140 12.063 44.490 1.00 96.88 193 THR A CA 1
ATOM 1598 C C . THR A 1 193 ? -25.551 12.591 43.114 1.00 96.88 193 THR A C 1
ATOM 1600 O O . THR A 1 193 ? -25.132 12.043 42.096 1.00 96.88 193 THR A O 1
ATOM 1603 N N . GLU A 1 194 ? -26.340 13.666 43.055 1.00 97.31 194 GLU A N 1
ATOM 1604 C CA . GLU A 1 194 ? -26.888 14.223 41.808 1.00 97.31 194 GLU A CA 1
ATOM 1605 C C . GLU A 1 194 ? -25.799 14.684 40.824 1.00 97.31 194 GLU A C 1
ATOM 1607 O O . GLU A 1 194 ? -25.893 14.453 39.616 1.00 97.31 194 GLU A O 1
ATOM 1612 N N . GLU A 1 195 ? -24.713 15.270 41.334 1.00 96.94 195 GLU A N 1
ATOM 1613 C CA . GLU A 1 195 ? -23.568 15.664 40.507 1.00 96.94 195 GLU A CA 1
ATOM 1614 C C . GLU A 1 195 ? -22.861 14.436 39.909 1.00 96.94 195 GLU A C 1
ATOM 1616 O O . GLU A 1 195 ? -22.568 14.398 38.713 1.00 96.94 195 GLU A O 1
ATOM 1621 N N . ALA A 1 196 ? -22.676 13.380 40.707 1.00 97.56 196 ALA A N 1
ATOM 1622 C CA . ALA A 1 196 ? -22.081 12.131 40.241 1.00 97.56 196 ALA A CA 1
ATOM 1623 C C . ALA A 1 196 ? -22.923 11.477 39.135 1.00 97.56 196 ALA A C 1
ATOM 1625 O O . ALA A 1 196 ? -22.368 11.033 38.132 1.00 97.56 196 ALA A O 1
ATOM 1626 N N . LYS A 1 197 ? -24.255 11.458 39.289 1.00 98.19 197 LYS A N 1
ATOM 1627 C CA . LYS A 1 197 ? -25.188 10.962 38.262 1.00 98.19 197 LYS A CA 1
ATOM 1628 C C . LYS A 1 197 ? -25.091 11.769 36.971 1.00 98.19 197 LYS A C 1
ATOM 1630 O O . LYS A 1 197 ? -25.093 11.185 35.894 1.00 98.19 197 LYS A O 1
ATOM 1635 N N . THR A 1 198 ? -24.950 13.090 37.073 1.00 98.31 198 THR A N 1
ATOM 1636 C CA . THR A 1 198 ? -24.779 13.964 35.902 1.00 98.31 198 THR A CA 1
ATOM 1637 C C . THR A 1 198 ? -23.511 13.603 35.128 1.00 98.31 198 THR A C 1
ATOM 1639 O O . THR A 1 198 ? -23.572 13.387 33.920 1.00 98.31 198 THR A O 1
ATOM 1642 N N . PHE A 1 199 ? -22.380 13.428 35.818 1.00 98.25 199 PHE A N 1
ATOM 1643 C CA . PHE A 1 199 ? -21.141 12.980 35.179 1.00 98.25 199 PHE A CA 1
ATOM 1644 C C . PHE A 1 199 ? -21.240 11.564 34.585 1.00 98.25 199 PHE A C 1
ATOM 1646 O O . PHE A 1 199 ? -20.619 11.290 33.558 1.00 98.25 199 PHE A O 1
ATOM 1653 N N . LEU A 1 200 ? -22.007 10.651 35.191 1.00 98.25 200 LEU A N 1
ATOM 1654 C CA . LEU A 1 200 ? -22.233 9.325 34.604 1.00 98.25 200 LEU A CA 1
ATOM 1655 C C . LEU A 1 200 ? -23.063 9.402 33.319 1.00 98.25 200 LEU A C 1
ATOM 1657 O O . LEU A 1 200 ? -22.676 8.781 32.334 1.00 98.25 200 LEU A O 1
ATOM 1661 N N . LEU A 1 201 ? -24.113 10.227 33.282 1.00 98.38 201 LEU A N 1
ATOM 1662 C CA . LEU A 1 201 ? -24.887 10.472 32.060 1.00 98.38 201 LEU A CA 1
ATOM 1663 C C . LEU A 1 201 ? -24.017 11.068 30.942 1.00 98.38 201 LEU A C 1
ATOM 1665 O O . LEU A 1 201 ? -24.119 10.656 29.789 1.00 98.38 201 LEU A O 1
ATOM 1669 N N . GLU A 1 202 ? -23.120 12.004 31.261 1.00 97.94 202 GLU A N 1
ATOM 1670 C CA . GLU A 1 202 ? -22.149 12.520 30.284 1.00 97.94 202 GLU A CA 1
ATOM 1671 C C . GLU A 1 202 ? -21.220 11.418 29.758 1.00 97.94 202 GLU A C 1
ATOM 1673 O O . GLU A 1 202 ? -20.936 11.358 28.558 1.00 97.94 202 GLU A O 1
ATOM 1678 N N . ALA A 1 203 ? -20.762 10.523 30.639 1.00 98.38 203 ALA A N 1
ATOM 1679 C CA . ALA A 1 203 ? -19.941 9.391 30.237 1.00 98.38 203 ALA A CA 1
ATOM 1680 C C . ALA A 1 203 ? -20.699 8.453 29.283 1.00 98.38 203 ALA A C 1
ATOM 1682 O O . ALA A 1 203 ? -20.127 8.035 28.277 1.00 98.38 203 ALA A O 1
ATOM 1683 N N . GLU A 1 204 ? -21.977 8.168 29.544 1.00 98.44 204 GLU A N 1
ATOM 1684 C CA . GLU A 1 204 ? -22.832 7.370 28.655 1.00 98.44 204 GLU A CA 1
ATOM 1685 C C . GLU A 1 204 ? -23.013 8.016 27.281 1.00 98.44 204 GLU A C 1
ATOM 1687 O O . GLU A 1 204 ? -22.882 7.339 26.259 1.00 98.44 204 GLU A O 1
ATOM 1692 N N . VAL A 1 205 ? -23.261 9.329 27.242 1.00 98.56 205 VAL A N 1
ATOM 1693 C CA . VAL A 1 205 ? -23.393 10.086 25.988 1.00 98.56 205 VAL A CA 1
ATOM 1694 C C . VAL A 1 205 ? -22.112 9.988 25.159 1.00 98.56 205 VAL A C 1
ATOM 1696 O O . VAL A 1 205 ? -22.178 9.707 23.961 1.00 98.56 205 VAL A O 1
ATOM 1699 N N . ASN A 1 206 ? -20.948 10.156 25.789 1.00 98.25 206 ASN A N 1
ATOM 1700 C CA . ASN A 1 206 ? -19.655 10.041 25.112 1.00 98.25 206 ASN A CA 1
ATOM 1701 C C . ASN A 1 206 ? -19.376 8.604 24.635 1.00 98.25 206 ASN A C 1
ATOM 1703 O O . ASN A 1 206 ? -18.881 8.406 23.526 1.00 98.25 206 ASN A O 1
ATOM 1707 N N . VAL A 1 207 ? -19.740 7.583 25.421 1.00 98.44 207 VAL A N 1
ATOM 1708 C CA . VAL A 1 207 ? -19.652 6.178 24.985 1.00 98.44 207 VAL A CA 1
ATOM 1709 C C . VAL A 1 207 ? -20.528 5.935 23.754 1.00 98.44 207 VAL A C 1
ATOM 1711 O O . VAL A 1 207 ? -20.049 5.364 22.775 1.00 98.44 207 VAL A O 1
ATOM 1714 N N . ALA A 1 208 ? -21.780 6.398 23.765 1.00 98.31 208 ALA A N 1
ATOM 1715 C CA . ALA A 1 208 ? -22.700 6.236 22.643 1.00 98.31 208 ALA A CA 1
ATOM 1716 C C . ALA A 1 208 ? -22.194 6.946 21.374 1.00 98.31 208 ALA A C 1
ATOM 1718 O O . ALA A 1 208 ? -22.136 6.334 20.308 1.00 98.31 208 ALA A O 1
ATOM 1719 N N . ALA A 1 209 ? -21.744 8.200 21.491 1.00 98.00 209 ALA A N 1
ATOM 1720 C CA . ALA A 1 209 ? -21.178 8.961 20.374 1.00 98.00 209 ALA A CA 1
ATOM 1721 C C . ALA A 1 209 ? -19.922 8.295 19.782 1.00 98.00 209 ALA A C 1
ATOM 1723 O O . ALA A 1 209 ? -19.742 8.237 18.558 1.00 98.00 209 ALA A O 1
ATOM 1724 N N . GLY A 1 210 ? -19.073 7.739 20.647 1.00 97.75 210 GLY A N 1
ATOM 1725 C CA . GLY A 1 210 ? -17.878 7.013 20.246 1.00 97.75 210 GLY A CA 1
ATOM 1726 C C . GLY A 1 210 ? -18.182 5.701 19.513 1.00 97.75 210 GLY A C 1
ATOM 1727 O O . GLY A 1 210 ? -17.544 5.405 18.499 1.00 97.75 210 GLY A O 1
ATOM 1728 N N . LEU A 1 211 ? -19.184 4.942 19.969 1.00 97.50 211 LEU A N 1
ATOM 1729 C CA . LEU A 1 211 ? -19.662 3.725 19.298 1.00 97.50 211 LEU A CA 1
ATOM 1730 C C . LEU A 1 211 ? -20.295 4.030 17.933 1.00 97.50 211 LEU A C 1
ATOM 1732 O O . LEU A 1 211 ? -19.971 3.364 16.949 1.00 97.50 211 LEU A O 1
ATOM 1736 N N . ASP A 1 212 ? -21.108 5.083 17.838 1.00 97.88 212 ASP A N 1
ATOM 1737 C CA . ASP A 1 212 ? -21.658 5.559 16.562 1.00 97.88 212 ASP A CA 1
ATOM 1738 C C . ASP A 1 212 ? -20.547 5.957 15.583 1.00 97.88 212 ASP A C 1
ATOM 1740 O O . ASP A 1 212 ? -20.628 5.706 14.376 1.00 97.88 212 ASP A O 1
ATOM 1744 N N . THR A 1 213 ? -19.485 6.582 16.094 1.00 97.44 213 THR A N 1
ATOM 1745 C CA . THR A 1 213 ? -18.309 6.917 15.291 1.00 97.44 213 THR A CA 1
ATOM 1746 C C . THR A 1 213 ? -17.601 5.652 14.815 1.00 97.44 213 THR A C 1
ATOM 1748 O O . THR A 1 213 ? -17.293 5.563 13.630 1.00 97.44 213 THR A O 1
ATOM 1751 N N . LEU A 1 214 ? -17.403 4.643 15.670 1.00 96.06 214 LEU A N 1
ATOM 1752 C CA . LEU A 1 214 ? -16.814 3.362 15.257 1.00 96.06 214 LEU A CA 1
ATOM 1753 C C . LEU A 1 214 ? -17.626 2.669 14.157 1.00 96.06 214 LEU A C 1
ATOM 1755 O O . LEU A 1 214 ? -17.027 2.212 13.183 1.00 96.06 214 LEU A O 1
ATOM 1759 N N . ALA A 1 215 ? -18.957 2.665 14.256 1.00 95.62 215 ALA A N 1
ATOM 1760 C CA . ALA A 1 215 ? -19.826 2.092 13.229 1.00 95.62 215 ALA A CA 1
ATOM 1761 C C . ALA A 1 215 ? -19.643 2.782 11.862 1.00 95.62 215 ALA A C 1
ATOM 1763 O O . ALA A 1 215 ? -19.577 2.121 10.827 1.00 95.62 215 ALA A O 1
ATOM 1764 N N . LYS A 1 216 ? -19.477 4.114 11.839 1.00 95.06 216 LYS A N 1
ATOM 1765 C CA . LYS A 1 216 ? -19.181 4.865 10.599 1.00 95.06 216 LYS A CA 1
ATOM 1766 C C . LYS A 1 216 ? -17.821 4.494 10.011 1.00 95.06 216 LYS A C 1
ATOM 1768 O O . LYS A 1 216 ? -17.685 4.382 8.794 1.00 95.06 216 LYS A O 1
ATOM 1773 N N . ILE A 1 217 ? -16.812 4.315 10.864 1.00 93.12 217 ILE A N 1
ATOM 1774 C CA . ILE A 1 217 ? -15.468 3.925 10.426 1.00 93.12 217 ILE A CA 1
ATOM 1775 C C . ILE A 1 217 ? -15.500 2.513 9.829 1.00 93.12 217 ILE A C 1
ATOM 1777 O O . ILE A 1 217 ? -14.779 2.271 8.867 1.00 93.12 217 ILE A O 1
ATOM 1781 N N . GLU A 1 218 ? -16.303 1.584 10.360 1.00 91.31 218 GLU A N 1
ATOM 1782 C CA . GLU A 1 218 ? -16.414 0.220 9.821 1.00 91.31 218 GLU A CA 1
ATOM 1783 C C . GLU A 1 218 ? -16.922 0.229 8.374 1.00 91.31 218 GLU A C 1
ATOM 1785 O O . GLU A 1 218 ? -16.265 -0.334 7.499 1.00 91.31 218 GLU A O 1
ATOM 1790 N N . VAL A 1 219 ? -17.998 0.978 8.106 1.00 91.00 219 VAL A N 1
ATOM 1791 C CA . VAL A 1 219 ? -18.538 1.172 6.749 1.00 91.00 219 VAL A CA 1
ATOM 1792 C C . VAL A 1 219 ? -17.479 1.776 5.819 1.00 91.00 219 VAL A C 1
ATOM 1794 O O . VAL A 1 219 ? -17.182 1.217 4.764 1.00 91.00 219 VAL A O 1
ATOM 1797 N N . LEU A 1 220 ? -16.824 2.865 6.239 1.00 88.56 220 LEU A N 1
ATOM 1798 C CA . LEU A 1 220 ? -15.783 3.510 5.429 1.00 88.56 220 LEU A CA 1
ATOM 1799 C C . LEU A 1 220 ? -14.569 2.602 5.199 1.00 88.56 220 LEU A C 1
ATOM 1801 O O . LEU A 1 220 ? -13.975 2.617 4.124 1.00 88.56 220 LEU A O 1
ATOM 1805 N N . ALA A 1 221 ? -14.169 1.803 6.188 1.00 86.44 221 ALA A N 1
ATOM 1806 C CA . ALA A 1 221 ? -13.032 0.898 6.066 1.00 86.44 221 ALA A CA 1
ATOM 1807 C C . ALA A 1 221 ? -13.304 -0.243 5.072 1.00 86.44 221 ALA A C 1
ATOM 1809 O O . ALA A 1 221 ? -12.371 -0.687 4.393 1.00 86.44 221 ALA A O 1
ATOM 1810 N N . GLU A 1 222 ? -14.550 -0.710 4.961 1.00 84.81 222 GLU A N 1
ATOM 1811 C CA . GLU A 1 222 ? -14.958 -1.658 3.920 1.00 84.81 222 GLU A CA 1
ATOM 1812 C C . GLU A 1 222 ? -14.913 -1.027 2.522 1.00 84.81 222 GLU A C 1
ATOM 1814 O O . GLU A 1 222 ? -14.416 -1.666 1.583 1.00 84.81 222 GLU A O 1
ATOM 1819 N N . ASP A 1 223 ? -15.304 0.244 2.406 1.00 82.88 223 ASP A N 1
ATOM 1820 C CA . ASP A 1 223 ? -15.222 1.012 1.161 1.00 82.88 223 ASP A CA 1
ATOM 1821 C C . ASP A 1 223 ? -13.763 1.243 0.718 1.00 82.88 223 ASP A C 1
ATOM 1823 O O . ASP A 1 223 ? -13.440 0.994 -0.441 1.00 82.88 223 ASP A O 1
ATOM 1827 N N . VAL A 1 224 ? -12.828 1.582 1.626 1.00 76.94 224 VAL A N 1
ATOM 1828 C CA . VAL A 1 224 ? -11.371 1.700 1.317 1.00 76.94 224 VAL A CA 1
A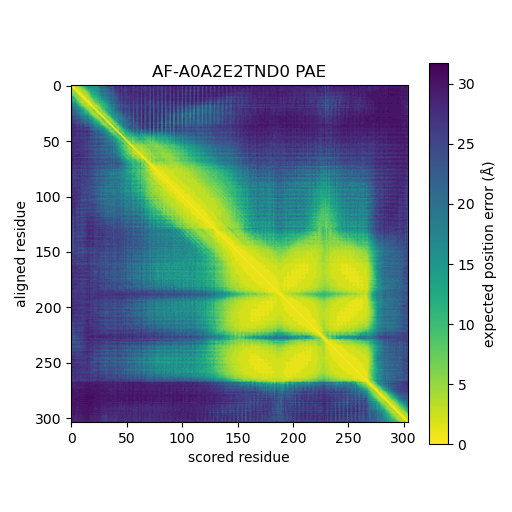TOM 1829 C C . VAL A 1 224 ? -10.832 0.428 0.663 1.00 76.94 224 VAL A C 1
ATOM 1831 O O . VAL A 1 224 ? -9.942 0.431 -0.192 1.00 76.94 224 VAL A O 1
ATOM 1834 N N . VAL A 1 225 ? -11.296 -0.704 1.174 1.00 73.88 225 VAL A N 1
ATOM 1835 C CA . VAL A 1 225 ? -10.785 -2.016 0.816 1.00 73.88 225 VAL A CA 1
ATOM 1836 C C . VAL A 1 225 ? -11.344 -2.460 -0.536 1.00 73.88 225 VAL A C 1
ATOM 1838 O O . VAL A 1 225 ? -10.605 -3.056 -1.335 1.00 73.88 225 VAL A O 1
ATOM 1841 N N . SER A 1 226 ? -12.618 -2.163 -0.777 1.00 79.81 226 SER A N 1
ATOM 1842 C CA . SER A 1 226 ? -13.391 -2.649 -1.921 1.00 79.81 226 SER A CA 1
ATOM 1843 C C . SER A 1 226 ? -13.411 -1.670 -3.098 1.00 79.81 226 SER A C 1
ATOM 1845 O O . SER A 1 226 ? -13.567 -2.111 -4.233 1.00 79.81 226 SER A O 1
ATOM 1847 N N . GLY A 1 227 ? -13.221 -0.375 -2.844 1.00 74.81 227 GLY A N 1
ATOM 1848 C CA . GLY A 1 227 ? -13.309 0.693 -3.833 1.00 74.81 227 GLY A CA 1
ATOM 1849 C C . GLY A 1 227 ? -12.069 0.874 -4.715 1.00 74.81 227 GLY A C 1
ATOM 1850 O O . GLY A 1 227 ? -10.962 0.416 -4.399 1.00 74.81 227 GLY A O 1
ATOM 1851 N N . ASP A 1 228 ? -12.297 1.585 -5.824 1.00 66.00 228 ASP A N 1
ATOM 1852 C CA . ASP A 1 228 ? -11.288 2.107 -6.761 1.00 66.00 228 ASP A CA 1
ATOM 1853 C C . ASP A 1 228 ? -10.832 3.541 -6.405 1.00 66.00 228 ASP A C 1
ATOM 1855 O O . ASP A 1 228 ? -9.989 4.116 -7.098 1.00 66.00 228 ASP A O 1
ATOM 1859 N N . ASP A 1 229 ? -11.380 4.125 -5.333 1.00 68.19 229 ASP A N 1
ATOM 1860 C CA . ASP A 1 229 ? -11.036 5.470 -4.863 1.00 68.19 229 ASP A CA 1
ATOM 1861 C C . ASP A 1 229 ? -9.573 5.572 -4.408 1.00 68.19 229 ASP A C 1
ATOM 1863 O O . ASP A 1 229 ? -8.952 4.578 -4.022 1.00 68.19 229 ASP A O 1
ATOM 1867 N N . ASP A 1 230 ? -9.015 6.793 -4.431 1.00 73.00 230 ASP A N 1
ATOM 1868 C CA . ASP A 1 230 ? -7.650 7.048 -3.958 1.00 73.00 230 ASP A CA 1
ATOM 1869 C C . ASP A 1 230 ? -7.526 6.619 -2.483 1.00 73.00 230 ASP A C 1
ATOM 1871 O O . ASP A 1 230 ? -8.064 7.298 -1.596 1.00 73.00 230 ASP A O 1
ATOM 1875 N N . PRO A 1 231 ? -6.785 5.532 -2.179 1.00 73.94 231 PRO A N 1
ATOM 1876 C CA . PRO A 1 231 ? -6.718 4.976 -0.832 1.00 73.94 231 PRO A CA 1
ATOM 1877 C C . PRO A 1 231 ? -6.184 5.976 0.193 1.00 73.94 231 PRO A C 1
ATOM 1879 O O . PRO A 1 231 ? -6.393 5.800 1.390 1.00 73.94 231 PRO A O 1
ATOM 1882 N N . HIS A 1 232 ? -5.456 7.004 -0.254 1.00 79.81 232 HIS A N 1
ATOM 1883 C CA . HIS A 1 232 ? -4.912 8.030 0.622 1.00 79.81 232 HIS A CA 1
ATOM 1884 C C . HIS A 1 232 ? -5.981 8.951 1.213 1.00 79.81 232 HIS A C 1
ATOM 1886 O O . HIS A 1 232 ? -5.886 9.280 2.394 1.00 79.81 232 HIS A O 1
ATOM 1892 N N . LEU A 1 233 ? -6.986 9.351 0.428 1.00 79.94 233 LEU A N 1
ATOM 1893 C CA . LEU A 1 233 ? -8.029 10.265 0.901 1.00 79.94 233 LEU A CA 1
ATOM 1894 C C . LEU A 1 233 ? -8.902 9.586 1.955 1.00 79.94 233 LEU A C 1
ATOM 1896 O O . LEU A 1 233 ? -9.062 10.107 3.058 1.00 79.94 233 LEU A O 1
ATOM 1900 N N . VAL A 1 234 ? -9.364 8.374 1.649 1.00 82.56 234 VAL A N 1
ATOM 1901 C CA . VAL A 1 234 ? -10.223 7.612 2.558 1.00 82.56 234 VAL A CA 1
ATOM 1902 C C . VAL A 1 234 ? -9.460 7.208 3.830 1.00 82.56 234 VAL A C 1
ATOM 1904 O O . VAL A 1 234 ? -10.014 7.205 4.927 1.00 82.56 234 VAL A O 1
ATOM 1907 N N . PHE A 1 235 ? -8.149 6.951 3.736 1.00 85.12 235 PHE A N 1
ATOM 1908 C CA . PHE A 1 235 ? -7.318 6.669 4.910 1.00 85.12 235 PHE A CA 1
ATOM 1909 C C . PHE A 1 235 ? -7.233 7.848 5.892 1.00 85.12 235 PHE A C 1
ATOM 1911 O O . PHE A 1 235 ? -7.283 7.633 7.106 1.00 85.12 235 PHE A O 1
ATOM 1918 N N . GLU A 1 236 ? -7.091 9.084 5.405 1.00 89.75 236 GLU A N 1
ATOM 1919 C CA . GLU A 1 236 ? -7.052 10.259 6.286 1.00 89.75 236 GLU A CA 1
ATOM 1920 C C . GLU A 1 236 ? -8.416 10.531 6.936 1.00 89.75 236 GLU A C 1
ATOM 1922 O O . GLU A 1 236 ? -8.459 10.898 8.112 1.00 89.75 236 GLU A O 1
ATOM 1927 N N . GLU A 1 237 ? -9.520 10.265 6.235 1.00 90.75 237 GLU A N 1
ATOM 1928 C CA . GLU A 1 237 ? -10.873 10.351 6.800 1.00 90.75 237 GLU A CA 1
ATOM 1929 C C . GLU A 1 237 ? -11.091 9.326 7.924 1.00 90.75 237 GLU A C 1
ATOM 1931 O O . GLU A 1 237 ? -11.439 9.693 9.049 1.00 90.75 237 GLU A O 1
ATOM 1936 N N . VAL A 1 238 ? -10.771 8.054 7.668 1.00 91.44 238 VAL A N 1
ATOM 1937 C CA . VAL A 1 238 ? -10.836 6.975 8.667 1.00 91.44 238 VAL A CA 1
ATOM 1938 C C . VAL A 1 238 ? -9.994 7.318 9.901 1.00 91.44 238 VAL A C 1
ATOM 1940 O O . VAL A 1 238 ? -10.417 7.113 11.038 1.00 91.44 238 VAL A O 1
ATOM 1943 N N . LYS A 1 239 ? -8.804 7.892 9.706 1.00 91.94 239 LYS A N 1
ATOM 1944 C CA . LYS A 1 239 ? -7.914 8.318 10.794 1.00 91.94 239 LYS A CA 1
ATOM 1945 C C . LYS A 1 239 ? -8.465 9.507 11.584 1.00 91.94 239 LYS A C 1
ATOM 1947 O O . LYS A 1 239 ? -8.245 9.569 12.796 1.00 91.94 239 LYS A O 1
ATOM 1952 N N . ALA A 1 240 ? -9.141 10.450 10.933 1.00 94.88 240 ALA A N 1
ATOM 1953 C CA . ALA A 1 240 ? -9.793 11.570 11.606 1.00 94.88 240 ALA A CA 1
ATOM 1954 C C . ALA A 1 240 ? -10.934 11.078 12.507 1.00 94.88 240 ALA A C 1
ATOM 1956 O O . ALA A 1 240 ? -10.968 11.423 13.688 1.00 94.88 240 ALA A O 1
ATOM 1957 N N . LEU A 1 241 ? -11.788 10.193 11.992 1.00 95.75 241 LEU A N 1
ATOM 1958 C CA . LEU A 1 241 ? -12.853 9.569 12.776 1.00 95.75 241 LEU A CA 1
ATOM 1959 C C . LEU A 1 241 ? -12.299 8.714 13.923 1.00 95.75 241 LEU A C 1
ATOM 1961 O O . LEU A 1 241 ? -12.800 8.788 15.040 1.00 95.75 241 LEU A O 1
ATOM 1965 N N . LEU A 1 242 ? -11.214 7.967 13.691 1.00 95.44 242 LEU A N 1
ATOM 1966 C CA . LEU A 1 242 ? -10.559 7.182 14.740 1.00 95.44 242 LEU A CA 1
ATOM 1967 C C . LEU A 1 242 ? -10.080 8.069 15.897 1.00 95.44 242 LEU A C 1
ATOM 1969 O O . LEU A 1 242 ? -10.213 7.700 17.060 1.00 95.44 242 LEU A O 1
ATOM 1973 N N . ARG A 1 243 ? -9.526 9.248 15.589 1.00 96.94 243 ARG A N 1
ATOM 1974 C CA . ARG A 1 243 ? -9.132 10.230 16.611 1.00 96.94 243 ARG A CA 1
ATOM 1975 C C . ARG A 1 243 ? -10.337 10.768 17.374 1.00 96.94 243 ARG A C 1
ATOM 1977 O O . ARG A 1 243 ? -10.215 10.934 18.581 1.00 96.94 243 ARG A O 1
ATOM 1984 N N . SER A 1 244 ? -11.459 10.996 16.691 1.00 97.69 244 SER A N 1
ATOM 1985 C CA . SER A 1 244 ? -12.716 11.402 17.329 1.00 97.69 244 SER A CA 1
ATOM 1986 C C . SER A 1 244 ? -13.192 10.341 18.322 1.00 97.69 244 SER A C 1
ATOM 1988 O O . SER A 1 244 ? -13.325 10.646 19.497 1.00 97.69 244 SER A O 1
ATOM 1990 N N . ALA A 1 245 ? -13.291 9.072 17.908 1.00 98.00 245 ALA A N 1
ATOM 1991 C CA . ALA A 1 245 ? -13.707 7.986 18.800 1.00 98.00 245 ALA A CA 1
ATOM 1992 C C . ALA A 1 245 ? -12.766 7.815 20.011 1.00 98.00 245 ALA A C 1
ATOM 1994 O O . ALA A 1 245 ? -13.201 7.533 21.125 1.00 98.00 245 ALA A O 1
ATOM 1995 N N . VAL A 1 246 ? -11.452 7.999 19.822 1.00 98.25 246 VAL A N 1
ATOM 1996 C CA . VAL A 1 246 ? -10.486 7.988 20.937 1.00 98.25 246 VAL A CA 1
ATOM 1997 C C . VAL A 1 246 ? -10.695 9.172 21.881 1.00 98.25 246 VAL A C 1
ATOM 1999 O O . VAL A 1 246 ? -10.476 9.022 23.083 1.00 98.25 246 VAL A O 1
ATOM 2002 N N . GLN A 1 247 ? -11.073 10.335 21.356 1.00 98.38 247 GLN A N 1
ATOM 2003 C CA . GLN A 1 247 ? -11.377 11.510 22.162 1.00 98.38 247 GLN A CA 1
ATOM 2004 C C . GLN A 1 247 ? -12.646 11.279 22.989 1.00 98.38 247 GLN A C 1
ATOM 2006 O O . GLN A 1 247 ? -12.576 11.411 24.206 1.00 98.38 247 GLN A O 1
ATOM 2011 N N . ASP A 1 248 ? -13.719 10.771 22.379 1.00 98.38 248 ASP A N 1
ATOM 2012 C CA . ASP A 1 248 ? -14.963 10.420 23.080 1.00 98.38 248 ASP A CA 1
ATOM 2013 C C . ASP A 1 248 ? -14.710 9.399 24.208 1.00 98.38 248 ASP A C 1
ATOM 2015 O O . ASP A 1 248 ? -15.202 9.543 25.327 1.00 98.38 248 ASP A O 1
ATOM 2019 N N . LEU A 1 249 ? -13.856 8.394 23.967 1.00 98.50 249 LEU A N 1
ATOM 2020 C CA . LEU A 1 249 ? -13.452 7.430 24.997 1.00 98.50 249 LEU A CA 1
ATOM 2021 C C . LEU A 1 249 ? -12.691 8.089 26.163 1.00 98.50 249 LEU A C 1
ATOM 2023 O O . LEU A 1 249 ? -12.857 7.688 27.319 1.00 98.50 249 LEU A O 1
ATOM 2027 N N . ARG A 1 250 ? -11.826 9.071 25.876 1.00 98.62 250 ARG A N 1
ATOM 2028 C CA . ARG A 1 250 ? -11.094 9.822 26.910 1.00 98.62 250 ARG A CA 1
ATOM 2029 C C . ARG A 1 250 ? -12.033 10.698 27.719 1.00 98.62 250 ARG A C 1
ATOM 2031 O O . ARG A 1 250 ? -11.904 10.707 28.939 1.00 98.62 250 ARG A O 1
ATOM 2038 N N . ASP A 1 251 ? -12.964 11.368 27.057 1.00 98.38 251 ASP A N 1
ATOM 2039 C CA . ASP A 1 251 ? -13.926 12.262 27.692 1.00 98.38 251 ASP A CA 1
ATOM 2040 C C . ASP A 1 251 ? -14.901 11.467 28.571 1.00 98.38 251 ASP A C 1
ATOM 2042 O O . ASP A 1 251 ? -15.123 11.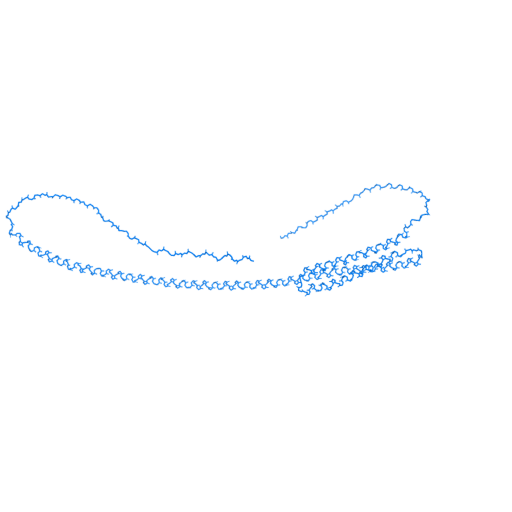835 29.722 1.00 98.38 251 ASP A O 1
ATOM 2046 N N . ALA A 1 252 ? -15.352 10.287 28.126 1.00 98.50 252 ALA A N 1
ATOM 2047 C CA . ALA A 1 252 ? -16.120 9.368 28.969 1.00 98.50 252 ALA A CA 1
ATOM 2048 C C . ALA A 1 252 ? -15.353 8.953 30.240 1.00 98.50 252 ALA A C 1
ATOM 2050 O O . ALA A 1 252 ? -15.893 8.966 31.347 1.00 98.50 252 ALA A O 1
ATOM 2051 N N . HIS A 1 253 ? -14.067 8.616 30.105 1.00 98.56 253 HIS A N 1
ATOM 2052 C CA . HIS A 1 253 ? -13.222 8.286 31.252 1.00 98.56 253 HIS A CA 1
ATOM 2053 C C . HIS A 1 253 ? -12.957 9.502 32.164 1.00 98.56 253 HIS A C 1
ATOM 2055 O O . HIS A 1 253 ? -12.855 9.350 33.384 1.00 98.56 253 HIS A O 1
ATOM 2061 N N . GLU A 1 254 ? -12.851 10.711 31.605 1.00 98.56 254 GLU A N 1
ATOM 2062 C CA . GLU A 1 254 ? -12.748 11.969 32.353 1.00 98.56 254 GLU A CA 1
ATOM 2063 C C . GLU A 1 254 ? -13.987 12.195 33.225 1.00 98.56 254 GLU A C 1
ATOM 2065 O O . GLU A 1 254 ? -13.849 12.387 34.436 1.00 98.56 254 GLU A O 1
ATOM 2070 N N . SER A 1 255 ? -15.183 12.066 32.644 1.00 98.38 255 SER A N 1
ATOM 2071 C CA . SER A 1 255 ? -16.451 12.187 33.366 1.00 98.38 255 SER A CA 1
ATOM 2072 C C . SER A 1 255 ? -16.578 11.130 34.471 1.00 98.38 255 SER A C 1
ATOM 2074 O O . SER A 1 255 ? -16.932 11.469 35.597 1.00 98.38 255 SER A O 1
ATOM 2076 N N . ILE A 1 256 ? -16.150 9.881 34.240 1.00 98.50 256 ILE A N 1
ATOM 2077 C CA . ILE A 1 256 ? -16.095 8.850 35.297 1.00 98.50 256 ILE A CA 1
ATOM 2078 C C . ILE A 1 256 ? -15.188 9.268 36.468 1.00 98.50 256 ILE A C 1
ATOM 2080 O O . ILE A 1 256 ? -15.564 9.107 37.633 1.00 98.50 256 ILE A O 1
ATOM 2084 N N . LYS A 1 257 ? -13.995 9.821 36.201 1.00 98.62 257 LYS A N 1
ATOM 2085 C CA . LYS A 1 257 ? -13.114 10.328 37.273 1.00 98.62 257 LYS A CA 1
ATOM 2086 C C . LYS A 1 257 ? -13.789 11.457 38.053 1.00 98.62 257 LYS A C 1
ATOM 2088 O O . LYS A 1 257 ? -13.657 11.501 39.275 1.00 98.62 257 LYS A O 1
ATOM 2093 N N . ASN A 1 258 ? -14.495 12.355 37.369 1.00 98.06 258 ASN A N 1
ATOM 2094 C CA . ASN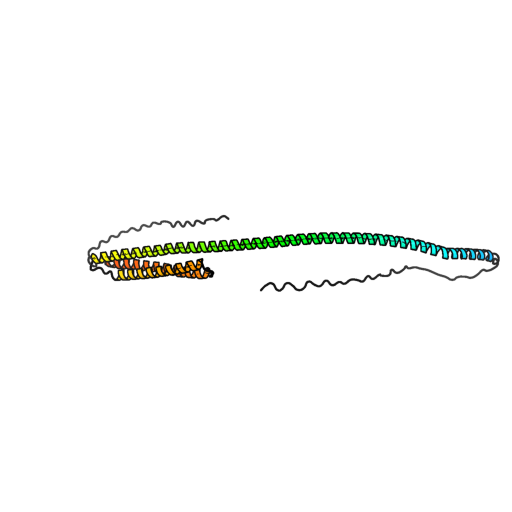 A 1 258 ? -15.212 13.461 38.004 1.00 98.06 258 ASN A CA 1
ATOM 2095 C C . ASN A 1 258 ? -16.381 12.964 38.863 1.00 98.06 258 ASN A C 1
ATOM 2097 O O . ASN A 1 258 ? -16.509 13.404 40.004 1.00 98.06 258 ASN A O 1
ATOM 2101 N N . ALA A 1 259 ? -17.126 11.955 38.400 1.00 98.12 259 ALA A N 1
ATOM 2102 C CA . ALA A 1 259 ? -18.139 11.274 39.204 1.00 98.12 259 ALA A CA 1
ATOM 2103 C C . ALA A 1 259 ? -17.532 10.724 40.507 1.00 98.12 259 ALA A C 1
ATOM 2105 O O . ALA A 1 259 ? -18.018 11.023 41.595 1.00 98.12 259 ALA A O 1
ATOM 2106 N N . ILE A 1 260 ? -16.406 10.005 40.426 1.00 97.69 260 ILE A N 1
ATOM 2107 C CA . ILE A 1 260 ? -15.717 9.465 41.610 1.00 97.69 260 ILE A CA 1
ATOM 2108 C C . ILE A 1 260 ? -15.248 10.582 42.557 1.00 97.69 260 ILE A C 1
ATOM 2110 O O . ILE A 1 260 ? -15.414 10.460 43.771 1.00 97.69 260 ILE A O 1
ATOM 2114 N N . ARG A 1 261 ? -14.679 11.674 42.027 1.00 97.88 261 ARG A N 1
ATOM 2115 C CA . ARG A 1 261 ? -14.240 12.831 42.831 1.00 97.88 261 ARG A CA 1
ATOM 2116 C C . ARG A 1 261 ? -15.409 13.496 43.555 1.00 97.88 261 ARG A C 1
ATOM 2118 O O . ARG A 1 261 ? -15.273 13.778 44.741 1.00 97.88 261 ARG A O 1
ATOM 2125 N N . SER A 1 262 ? -16.539 13.693 42.873 1.00 96.69 262 SER A N 1
ATOM 2126 C CA . SER A 1 262 ? -17.741 14.292 43.470 1.00 96.69 262 SER A CA 1
ATOM 2127 C C . SER A 1 262 ? -18.283 13.446 44.627 1.00 96.69 262 SER A C 1
ATOM 2129 O O . SER A 1 262 ? -18.602 13.985 45.682 1.00 96.69 262 SER A O 1
ATOM 2131 N N . ILE A 1 263 ? -18.268 12.112 44.491 1.00 95.75 263 ILE A N 1
ATOM 2132 C CA . ILE A 1 263 ? -18.639 11.189 45.572 1.00 95.75 263 ILE A CA 1
ATOM 2133 C C . ILE A 1 263 ? -17.646 11.304 46.736 1.00 95.75 263 ILE A C 1
ATOM 2135 O O . ILE A 1 263 ? -18.064 11.418 47.884 1.00 95.75 263 ILE A O 1
ATOM 2139 N N . LYS A 1 264 ? -16.333 11.301 46.462 1.00 95.25 264 LYS A N 1
ATOM 2140 C CA . LYS A 1 264 ? -15.295 11.362 47.506 1.00 95.25 264 LYS A CA 1
ATOM 2141 C C . LYS A 1 264 ? -15.348 12.664 48.312 1.00 95.25 264 LYS A C 1
ATOM 2143 O O . LYS A 1 264 ? -15.210 12.623 49.530 1.00 95.25 264 LYS A O 1
ATOM 2148 N N . ALA A 1 265 ? -15.612 13.794 47.658 1.00 93.50 265 ALA A N 1
ATOM 2149 C CA . ALA A 1 265 ? -15.718 15.101 48.307 1.00 93.50 265 ALA A CA 1
ATOM 2150 C C . ALA A 1 265 ? -16.842 15.179 49.361 1.00 93.50 265 ALA A C 1
ATOM 2152 O O . ALA A 1 265 ? -16.788 16.026 50.247 1.00 93.50 265 ALA A O 1
ATOM 2153 N N . GLN A 1 266 ? -17.847 14.297 49.296 1.00 89.81 266 GLN A N 1
ATOM 2154 C CA . GLN A 1 266 ? -18.889 14.204 50.326 1.00 89.81 266 GLN A CA 1
ATOM 2155 C C . GLN A 1 266 ? -18.410 13.484 51.598 1.00 89.81 266 GLN A C 1
ATOM 2157 O O . GLN A 1 266 ? -18.986 13.704 52.658 1.00 89.81 266 GLN A O 1
ATOM 2162 N N . PHE A 1 267 ? -17.370 12.645 51.505 1.00 88.06 267 PHE A N 1
ATOM 2163 C CA . PHE A 1 267 ? -16.801 11.905 52.639 1.00 88.06 267 PHE A CA 1
ATOM 2164 C C . PHE A 1 267 ? -15.603 12.611 53.277 1.00 88.06 267 PHE A C 1
ATOM 2166 O O . PHE A 1 267 ? -15.427 12.518 54.483 1.00 88.06 267 PHE A O 1
ATOM 2173 N N . ASP A 1 268 ? -14.803 13.327 52.484 1.00 85.38 268 ASP A N 1
ATOM 2174 C CA . ASP A 1 268 ? -13.602 14.037 52.952 1.00 85.38 268 ASP A CA 1
ATOM 2175 C C . ASP A 1 268 ? -13.918 15.420 53.561 1.00 85.38 268 ASP A C 1
ATOM 2177 O O . ASP A 1 268 ? -13.008 16.233 53.727 1.00 85.38 268 ASP A O 1
ATOM 2181 N N . ARG A 1 269 ? -15.186 15.740 53.872 1.00 69.00 269 ARG A N 1
ATOM 2182 C CA . ARG A 1 269 ? -15.486 16.984 54.596 1.00 69.00 269 ARG A CA 1
ATOM 2183 C C . ARG A 1 269 ? -14.821 16.884 55.972 1.00 69.00 269 ARG A C 1
ATOM 2185 O O . ARG A 1 269 ? -15.201 15.979 56.714 1.00 69.00 269 ARG A O 1
ATOM 2192 N N . PRO A 1 270 ? -13.834 17.746 56.293 1.00 59.19 270 PRO A N 1
ATOM 2193 C CA . PRO A 1 270 ? -13.241 17.747 57.617 1.00 59.19 270 PRO A CA 1
ATOM 2194 C C . PRO A 1 270 ? -14.379 17.962 58.605 1.00 59.19 270 PRO A C 1
ATOM 2196 O O . PRO A 1 270 ? -15.207 18.856 58.422 1.00 59.19 270 PRO A O 1
ATOM 2199 N N . ASP A 1 271 ? -14.464 17.070 59.583 1.00 58.12 271 ASP A N 1
ATOM 2200 C CA . ASP A 1 271 ? -15.327 17.242 60.736 1.00 58.12 271 ASP A CA 1
ATOM 2201 C C . ASP A 1 271 ? -14.874 18.552 61.399 1.00 58.12 271 ASP A C 1
ATOM 2203 O O . ASP A 1 271 ? -13.830 18.593 62.045 1.00 58.12 271 ASP A O 1
ATOM 2207 N N . GLU A 1 272 ? -15.567 19.665 61.127 1.00 59.56 272 GLU A N 1
ATOM 2208 C CA . GLU A 1 272 ? -15.308 21.000 61.702 1.00 59.56 272 GLU A CA 1
ATOM 2209 C C . GLU A 1 272 ? -15.695 21.019 63.198 1.00 59.56 272 GLU A C 1
ATOM 2211 O O . GLU A 1 272 ? -16.415 21.898 63.673 1.00 59.56 272 GLU A O 1
ATOM 2216 N N . GLY A 1 273 ? -15.279 19.994 63.941 1.00 59.38 273 GLY A N 1
ATOM 2217 C CA . GLY A 1 273 ? -15.814 19.647 65.247 1.00 59.38 273 GLY A CA 1
ATOM 2218 C C . GLY A 1 273 ? -14.897 18.759 66.081 1.00 59.38 273 GLY A C 1
ATOM 2219 O O . GLY A 1 273 ? -15.399 17.832 66.699 1.00 59.38 273 GLY A O 1
ATOM 2220 N N . ASP A 1 274 ? -13.591 19.036 66.103 1.00 51.75 274 ASP A N 1
ATOM 2221 C CA . ASP A 1 274 ? -12.742 18.810 67.289 1.00 51.75 274 ASP A CA 1
ATOM 2222 C C . ASP A 1 274 ? -11.406 19.567 67.130 1.00 51.75 274 ASP A C 1
ATOM 2224 O O . ASP A 1 274 ? -10.334 18.999 66.923 1.00 51.75 274 ASP A O 1
ATOM 2228 N N . ASP A 1 275 ? -11.481 20.900 67.223 1.00 54.69 275 ASP A N 1
ATOM 2229 C CA . ASP A 1 275 ? -10.338 21.785 67.502 1.00 54.69 275 ASP A CA 1
ATOM 2230 C C . ASP A 1 275 ? -9.904 21.640 68.979 1.00 54.69 275 ASP A C 1
ATOM 2232 O O . ASP A 1 275 ? -9.911 22.608 69.733 1.00 54.69 275 ASP A O 1
ATOM 2236 N N . ASP A 1 276 ? -9.565 20.431 69.430 1.00 56.94 276 ASP A N 1
ATOM 2237 C CA . ASP A 1 276 ? -9.005 20.211 70.770 1.00 56.94 276 ASP A CA 1
ATOM 2238 C C . ASP A 1 276 ? -8.052 19.003 70.775 1.00 56.94 276 ASP A C 1
ATOM 2240 O O . ASP A 1 276 ? -8.331 17.952 71.347 1.00 56.94 276 ASP A O 1
ATOM 2244 N N . ALA A 1 277 ? -6.897 19.159 70.123 1.00 53.22 277 ALA A N 1
ATOM 2245 C CA . ALA A 1 277 ? -5.596 18.809 70.705 1.00 53.22 277 ALA A CA 1
ATOM 2246 C C . ALA A 1 277 ? -4.467 19.090 69.708 1.00 53.22 277 ALA A C 1
ATOM 2248 O O . ALA A 1 277 ? -4.282 18.383 68.718 1.00 53.22 277 ALA A O 1
ATOM 2249 N N . GLU A 1 278 ? -3.669 20.105 70.030 1.00 59.19 278 GLU A N 1
ATOM 2250 C CA . GLU A 1 278 ? -2.281 20.182 69.600 1.00 59.19 278 GLU A CA 1
ATOM 2251 C C . GLU A 1 278 ? -1.564 18.871 69.963 1.00 59.19 278 GLU A C 1
ATOM 2253 O O . GLU A 1 278 ? -1.344 18.595 71.141 1.00 59.19 278 GLU A O 1
ATOM 2258 N N . ASP A 1 279 ? -1.169 18.075 68.971 1.00 49.47 279 ASP A N 1
ATOM 2259 C CA . ASP A 1 279 ? -0.014 17.195 69.130 1.00 49.47 279 ASP A CA 1
ATOM 2260 C C . ASP A 1 279 ? 0.953 17.467 67.981 1.00 49.47 279 ASP A C 1
ATOM 2262 O O . ASP A 1 279 ? 0.851 16.962 66.860 1.00 49.47 279 ASP A O 1
ATOM 2266 N N . VAL A 1 280 ? 1.843 18.405 68.286 1.00 56.31 280 VAL A N 1
ATOM 2267 C CA . VAL A 1 280 ? 3.050 18.731 67.543 1.00 56.31 280 VAL A CA 1
ATOM 2268 C C . VAL A 1 280 ? 3.925 17.481 67.539 1.00 56.31 280 VAL A C 1
ATOM 2270 O O . VAL A 1 280 ? 4.653 17.221 68.492 1.00 56.31 280 VAL A O 1
ATOM 2273 N N . ILE A 1 281 ? 3.872 16.710 66.456 1.00 50.16 281 ILE A N 1
ATOM 2274 C CA . ILE A 1 281 ? 4.933 15.758 66.134 1.00 50.16 281 ILE A CA 1
ATOM 2275 C C . ILE A 1 281 ? 5.780 16.412 65.046 1.00 50.16 281 ILE A C 1
ATOM 2277 O O . ILE A 1 281 ? 5.504 16.308 63.851 1.00 50.16 281 ILE A O 1
ATOM 2281 N N . GLU A 1 282 ? 6.789 17.152 65.504 1.00 55.78 282 GLU A N 1
ATOM 2282 C CA . GLU A 1 282 ? 8.010 17.403 64.745 1.00 55.78 282 GLU A CA 1
ATOM 2283 C C . GLU A 1 282 ? 8.625 16.035 64.417 1.00 55.78 282 GLU A C 1
ATOM 2285 O O . GLU A 1 282 ? 9.245 15.412 65.275 1.00 55.78 282 GLU A O 1
ATOM 2290 N N . ASP A 1 283 ? 8.409 15.535 63.200 1.00 49.22 283 ASP A N 1
ATOM 2291 C CA . ASP A 1 283 ? 9.211 14.437 62.659 1.00 49.22 283 ASP A CA 1
ATOM 2292 C C . ASP A 1 283 ? 10.156 15.026 61.609 1.00 49.22 283 ASP A C 1
ATOM 2294 O O . ASP A 1 283 ? 9.866 15.112 60.411 1.00 49.22 283 ASP A O 1
ATOM 2298 N N . GLU A 1 284 ? 11.267 15.542 62.135 1.00 57.75 284 GLU A N 1
ATOM 2299 C CA . GLU A 1 284 ? 12.526 15.705 61.423 1.00 57.75 284 GLU A CA 1
ATOM 2300 C C . GLU A 1 284 ? 12.945 14.338 60.873 1.00 57.75 284 GLU A C 1
ATOM 2302 O O . GLU A 1 284 ? 13.511 13.529 61.597 1.00 57.75 284 GLU A O 1
ATOM 2307 N N . ASN A 1 285 ? 12.691 14.078 59.594 1.00 51.97 285 ASN A N 1
ATOM 2308 C CA . ASN A 1 285 ? 13.462 13.096 58.836 1.00 51.97 285 ASN A CA 1
ATOM 2309 C C . ASN A 1 285 ? 13.646 13.613 57.404 1.00 51.97 285 ASN A C 1
ATOM 2311 O O . ASN A 1 285 ? 12.957 13.233 56.456 1.00 51.97 285 ASN A O 1
ATOM 2315 N N . GLU A 1 286 ? 14.573 14.570 57.306 1.00 58.03 286 GLU A N 1
ATOM 2316 C CA . GLU A 1 286 ? 15.463 14.718 56.158 1.00 58.03 286 GLU A CA 1
ATOM 2317 C C . GLU A 1 286 ? 16.252 13.413 56.001 1.00 58.03 286 GLU A C 1
ATOM 2319 O O . GLU A 1 286 ? 17.013 13.077 56.894 1.00 58.03 286 GLU A O 1
ATOM 2324 N N . ASP A 1 287 ? 16.052 12.698 54.898 1.00 55.44 287 ASP A N 1
ATOM 2325 C CA . ASP A 1 287 ? 16.991 11.734 54.299 1.00 55.44 287 ASP A CA 1
ATOM 2326 C C . ASP A 1 287 ? 16.476 11.556 52.852 1.00 55.44 287 ASP A C 1
ATOM 2328 O O . ASP A 1 287 ? 15.431 10.950 52.610 1.00 55.44 287 ASP A O 1
ATOM 2332 N N . GLU A 1 288 ? 16.906 12.370 51.880 1.00 62.06 288 GLU A N 1
ATOM 2333 C CA . GLU A 1 288 ? 18.126 12.165 51.077 1.00 62.06 288 GLU A CA 1
ATOM 2334 C C . GLU A 1 288 ? 18.391 10.685 50.775 1.00 62.06 288 GLU A C 1
ATOM 2336 O O . GLU A 1 288 ? 18.894 9.981 51.631 1.00 62.06 288 GLU A O 1
ATOM 2341 N N . ASP A 1 289 ? 18.029 10.244 49.563 1.00 57.06 289 ASP A N 1
ATOM 2342 C CA . ASP A 1 289 ? 18.669 9.169 48.777 1.00 57.06 289 ASP A CA 1
ATOM 2343 C C . ASP A 1 289 ? 17.898 9.089 47.437 1.00 57.06 289 ASP A C 1
ATOM 2345 O O . ASP A 1 289 ? 16.741 8.673 47.372 1.00 57.06 289 ASP A O 1
ATOM 2349 N N . ASP A 1 290 ? 18.330 9.774 46.376 1.00 63.38 290 ASP A N 1
ATOM 2350 C CA . ASP A 1 290 ? 19.341 9.311 45.409 1.00 63.38 290 ASP A CA 1
ATOM 2351 C C . ASP A 1 290 ? 19.102 7.868 44.931 1.00 63.38 290 ASP A C 1
ATOM 2353 O O . ASP A 1 290 ? 19.612 6.914 45.509 1.00 63.38 290 ASP A O 1
ATOM 2357 N N . ASP A 1 291 ? 18.360 7.699 43.829 1.00 58.31 291 ASP A N 1
ATOM 2358 C CA . ASP A 1 291 ? 18.612 6.548 42.960 1.00 58.31 291 ASP A CA 1
ATOM 2359 C C . ASP A 1 291 ? 18.445 6.889 41.471 1.00 58.31 291 ASP A C 1
ATOM 2361 O O . ASP A 1 291 ? 17.354 7.001 40.905 1.00 58.31 291 ASP A O 1
ATOM 2365 N N . SER A 1 292 ? 19.617 7.141 40.896 1.00 60.50 292 SER A N 1
ATOM 2366 C CA . SER A 1 292 ? 20.086 6.886 39.537 1.00 60.50 292 SER A CA 1
ATOM 2367 C C . SER A 1 292 ? 19.057 6.601 38.427 1.00 60.50 292 SER A C 1
ATOM 2369 O O . SER A 1 292 ? 18.427 5.554 38.295 1.00 60.50 292 SER A O 1
ATOM 2371 N N . SER A 1 293 ? 19.001 7.551 37.494 1.00 57.31 293 SER A N 1
ATOM 2372 C CA . SER A 1 293 ? 18.457 7.349 36.154 1.00 57.31 293 SER A CA 1
ATOM 2373 C C . SER A 1 293 ? 19.427 6.507 35.311 1.00 57.31 293 SER A C 1
ATOM 2375 O O . SER A 1 293 ? 20.405 7.033 34.780 1.00 57.31 293 SER A O 1
ATOM 2377 N N . ASP A 1 294 ? 19.151 5.210 35.174 1.00 62.25 294 ASP A N 1
ATOM 2378 C CA . ASP A 1 294 ? 19.788 4.320 34.191 1.00 62.25 294 ASP A CA 1
ATOM 2379 C C . ASP A 1 294 ? 19.153 4.531 32.799 1.00 62.25 294 ASP A C 1
ATOM 2381 O O . ASP A 1 2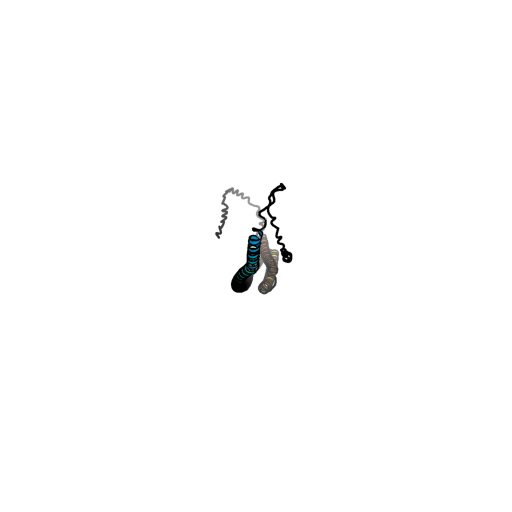94 ? 18.207 3.850 32.394 1.00 62.25 294 ASP A O 1
ATOM 2385 N N . ASP A 1 295 ? 19.639 5.544 32.072 1.00 60.25 295 ASP A N 1
ATOM 2386 C CA . ASP A 1 295 ? 19.310 5.801 30.662 1.00 60.25 295 ASP A CA 1
ATOM 2387 C C . ASP A 1 295 ? 20.117 4.867 29.744 1.00 60.25 295 ASP A C 1
ATOM 2389 O O . ASP A 1 295 ? 21.137 5.219 29.144 1.00 60.25 295 ASP A O 1
ATOM 2393 N N . GLY A 1 296 ? 19.656 3.622 29.651 1.00 56.12 296 GLY A N 1
ATOM 2394 C CA . GLY A 1 296 ? 20.179 2.620 28.730 1.00 56.12 296 GLY A CA 1
ATOM 2395 C C . GLY A 1 296 ? 19.726 2.848 27.284 1.00 56.12 296 GLY A C 1
ATOM 2396 O O . GLY A 1 296 ? 18.910 2.087 26.758 1.00 56.12 296 GLY A O 1
ATOM 2397 N N . THR A 1 297 ? 20.289 3.838 26.582 1.00 53.84 297 THR A N 1
ATOM 2398 C CA . THR A 1 297 ? 20.143 3.956 25.119 1.00 53.84 297 THR A CA 1
ATOM 2399 C C . THR A 1 297 ? 20.908 2.841 24.394 1.00 53.84 297 THR A C 1
ATOM 2401 O O . THR A 1 297 ? 22.065 2.991 23.996 1.00 53.84 297 THR A O 1
ATOM 2404 N N . ALA A 1 298 ? 20.255 1.699 24.183 1.00 58.41 298 ALA A N 1
ATOM 2405 C CA . ALA A 1 298 ? 20.757 0.634 23.322 1.00 58.41 298 ALA A CA 1
ATOM 2406 C C . ALA A 1 298 ? 20.625 1.035 21.840 1.00 58.41 298 ALA A C 1
ATOM 2408 O O . ALA A 1 298 ? 19.567 0.913 21.219 1.00 58.41 298 ALA A O 1
ATOM 2409 N N . THR A 1 299 ? 21.724 1.498 21.245 1.00 62.75 299 THR A N 1
ATOM 2410 C CA . THR A 1 299 ? 21.847 1.681 19.795 1.00 62.75 299 THR A CA 1
ATOM 2411 C C . THR A 1 299 ? 22.039 0.320 19.120 1.00 62.75 299 THR A C 1
ATOM 2413 O O . THR A 1 299 ? 23.117 -0.270 19.111 1.00 62.75 299 THR A O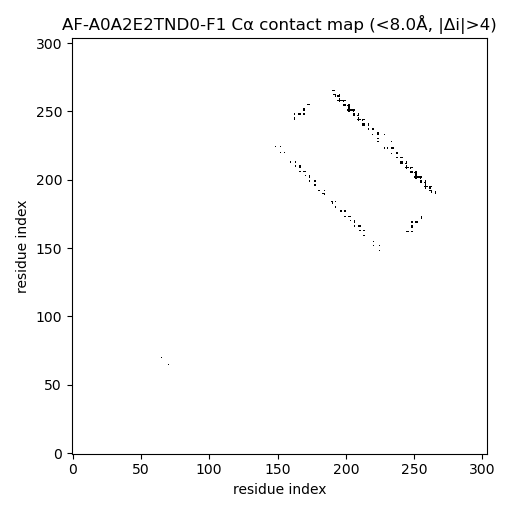 1
ATOM 2416 N N . SER A 1 300 ? 20.956 -0.213 18.552 1.00 58.62 300 SER A N 1
ATOM 2417 C CA . SER A 1 300 ? 21.002 -1.419 17.724 1.00 58.62 300 SER A CA 1
ATOM 2418 C C . SER A 1 300 ? 21.705 -1.108 16.399 1.00 58.62 300 SER A C 1
ATOM 2420 O O . SER A 1 300 ? 21.200 -0.360 15.560 1.00 58.62 300 SER A O 1
ATOM 2422 N N . THR A 1 301 ? 22.901 -1.668 16.230 1.00 63.38 301 THR A N 1
ATOM 2423 C CA . THR A 1 301 ? 23.666 -1.628 14.981 1.00 63.38 301 THR A CA 1
ATOM 2424 C C . THR A 1 301 ? 23.053 -2.633 14.008 1.00 63.38 301 THR A C 1
ATOM 2426 O O . THR A 1 301 ? 23.150 -3.840 14.212 1.00 63.38 301 THR A O 1
ATOM 2429 N N . ILE A 1 302 ? 22.407 -2.132 12.956 1.00 64.38 302 ILE A N 1
ATOM 2430 C CA . ILE A 1 302 ? 21.916 -2.934 11.832 1.00 64.38 302 ILE A CA 1
ATOM 2431 C C . ILE A 1 302 ? 23.071 -3.087 10.836 1.00 64.38 302 ILE A C 1
ATOM 2433 O O . ILE A 1 302 ? 23.456 -2.128 10.168 1.00 64.38 302 ILE A O 1
ATOM 2437 N N . THR A 1 303 ? 23.637 -4.288 10.748 1.00 63.66 303 THR A N 1
ATOM 2438 C CA . THR A 1 303 ? 24.521 -4.705 9.655 1.00 63.66 303 THR A CA 1
ATOM 2439 C C . THR A 1 303 ? 23.684 -5.068 8.427 1.00 63.66 303 THR A C 1
ATOM 2441 O O . THR A 1 303 ? 22.776 -5.896 8.512 1.00 63.66 303 THR A O 1
ATOM 2444 N N . ASN A 1 304 ? 23.996 -4.426 7.299 1.00 60.03 304 ASN A N 1
ATOM 2445 C CA . ASN A 1 304 ? 23.585 -4.833 5.950 1.00 60.03 304 ASN A CA 1
ATOM 2446 C C . ASN A 1 304 ? 24.592 -5.821 5.360 1.00 60.03 304 ASN A C 1
ATOM 2448 O O . ASN A 1 304 ? 25.799 -5.657 5.654 1.00 60.03 304 ASN A O 1
#

Sequence (304 aa):
MLYKKLIVLLVALALALPGGAFAEEDGTTTNTTEDKKEVEHRDKKLKDVQLIDAQKIKTLQDRQKDALQTKPQEKRDEFNKKLEERKLDSQKKADEAREKAQDRIEKADEKRDAIKDKLEDRQDKIRDRASTTRDRIEEKREKFNEQRKARVRAFFKRMFTRIEAGFERTSNLIERLESRIAKLEENNPNIQTEEAKTFLLEAEVNVAAGLDTLAKIEVLAEDVVSGDDDPHLVFEEVKALLRSAVQDLRDAHESIKNAIRSIKAQFDRPDEGDDDAEDVIEDENEDEDDDSSDDGTATSTITN

Solvent-accessible surface area (backbone atoms only — not comparable to full-atom values): 18422 Å² total; per-residue (Å²): 143,88,87,86,85,87,86,83,88,90,83,85,85,79,90,86,83,88,83,87,81,88,80,87,85,83,80,85,82,89,77,90,81,87,83,91,77,79,88,88,83,86,86,90,75,84,72,75,55,59,64,59,48,54,56,50,51,50,54,48,49,52,50,44,50,48,55,63,52,50,52,58,48,54,52,48,53,54,47,49,52,53,49,49,54,49,49,52,52,50,47,52,52,50,50,56,50,48,53,55,49,50,56,50,48,54,57,47,50,55,51,50,50,57,48,48,54,54,49,51,56,48,49,51,54,50,49,52,51,51,50,58,50,49,53,54,50,50,56,48,49,51,53,50,51,52,52,49,50,53,51,51,53,53,52,50,52,56,49,49,58,54,51,51,57,45,47,54,53,50,52,55,47,48,57,53,48,52,56,48,50,55,52,45,45,73,77,35,81,84,63,82,53,67,68,25,51,50,25,43,53,52,17,52,53,24,43,51,54,20,51,56,42,49,56,53,42,51,58,51,53,52,45,56,69,73,49,90,64,68,58,67,62,53,49,53,51,46,50,50,49,51,51,48,27,52,47,26,51,49,52,19,53,48,26,47,52,50,19,53,48,50,52,47,58,72,70,68,57,74,76,93,78,71,99,78,72,93,76,87,72,85,74,88,74,90,72,90,78,91,80,82,87,82,81,79,81,78,81,80,83,82,84,130